Protein AF-A0A7W7SFK6-F1 (afdb_monomer_lite)

Sequence (185 aa):
MPTTAVPAGRRVRITAGEHEGRLGTVLGGPEGSCTVRVDDDPAGKPLPYQAHEFTAAEPNALLVGPNGTARPVNLPVGRPQRQAAASQTLEGEVEYVGLAACVHGVSVLSLAVLRHGADRPVNDYASLLAEVLPGGPALDLRGPVLFFGAADDDGWPTDLDAGRRQIIERFVGVLRTEFSDPLRP

Structure (mmCIF, N/CA/C/O backbone):
data_AF-A0A7W7SFK6-F1
#
_entry.id   AF-A0A7W7SFK6-F1
#
loop_
_atom_site.group_PDB
_atom_site.id
_atom_site.type_symbol
_atom_site.label_atom_id
_atom_site.label_alt_id
_atom_site.label_comp_id
_atom_site.label_asym_id
_atom_site.label_entity_id
_atom_site.label_seq_id
_atom_site.pdbx_PDB_ins_code
_atom_site.Cartn_x
_atom_site.Cartn_y
_atom_site.Cartn_z
_atom_site.occupancy
_atom_site.B_iso_or_equiv
_atom_site.auth_seq_id
_atom_site.auth_comp_id
_atom_site.auth_asym_id
_atom_site.auth_atom_id
_atom_site.pdbx_PDB_model_num
ATOM 1 N N . MET A 1 1 ? 11.982 23.484 -23.465 1.00 37.06 1 MET A N 1
ATOM 2 C CA . MET A 1 1 ? 11.099 22.301 -23.558 1.00 37.06 1 MET A CA 1
ATOM 3 C C . MET A 1 1 ? 10.864 21.822 -22.137 1.00 37.06 1 MET A C 1
ATOM 5 O O . MET A 1 1 ? 11.859 21.737 -21.427 1.00 37.06 1 MET A O 1
ATOM 9 N N . PRO A 1 2 ? 9.623 21.622 -21.663 1.00 33.53 2 PRO A N 1
ATOM 10 C CA . PRO A 1 2 ? 9.417 21.188 -20.290 1.00 33.53 2 PRO A CA 1
ATOM 11 C C . PRO A 1 2 ? 9.935 19.755 -20.171 1.00 33.53 2 PRO A C 1
ATOM 13 O O . PRO A 1 2 ? 9.420 18.839 -20.808 1.00 33.53 2 PRO A O 1
ATOM 16 N N . THR A 1 3 ? 11.003 19.582 -19.405 1.00 41.41 3 THR A N 1
ATOM 17 C CA . THR A 1 3 ? 11.513 18.285 -18.983 1.00 41.41 3 THR A CA 1
ATOM 18 C C . THR A 1 3 ? 10.390 17.595 -18.218 1.00 41.41 3 THR A C 1
ATOM 20 O O . THR A 1 3 ? 10.041 17.996 -17.110 1.00 41.41 3 THR A O 1
ATOM 23 N N . THR A 1 4 ? 9.788 16.568 -18.816 1.00 49.28 4 THR A N 1
ATOM 24 C CA . THR A 1 4 ? 8.894 15.620 -18.143 1.00 49.28 4 THR A CA 1
ATOM 25 C C . THR A 1 4 ? 9.724 14.764 -17.191 1.00 49.28 4 THR A C 1
ATOM 27 O O . THR A 1 4 ? 9.915 13.571 -17.416 1.00 49.28 4 THR A O 1
ATOM 30 N N . ALA A 1 5 ? 10.292 15.393 -16.162 1.00 59.16 5 ALA A N 1
ATOM 31 C CA . ALA A 1 5 ? 10.976 14.707 -15.085 1.00 59.16 5 ALA A CA 1
ATOM 32 C C . ALA A 1 5 ? 9.921 13.885 -14.349 1.00 59.16 5 ALA A C 1
ATOM 34 O O . ALA A 1 5 ? 9.084 14.409 -13.611 1.00 59.16 5 ALA A O 1
ATOM 35 N N . VAL A 1 6 ? 9.901 12.589 -14.631 1.00 68.94 6 VAL A N 1
ATOM 36 C CA . VAL A 1 6 ? 9.059 11.666 -13.893 1.00 68.94 6 VAL A CA 1
ATOM 37 C C . VAL A 1 6 ? 9.682 11.492 -12.509 1.00 68.94 6 VAL A C 1
ATOM 39 O O . VAL A 1 6 ? 10.875 11.204 -12.434 1.00 68.94 6 VAL A O 1
ATOM 42 N N . PRO A 1 7 ? 8.924 11.695 -11.414 1.00 72.62 7 PRO A N 1
ATOM 43 C CA . PRO A 1 7 ? 9.491 11.601 -10.078 1.00 72.62 7 PRO A CA 1
ATOM 44 C C . PRO A 1 7 ? 10.099 10.217 -9.846 1.00 72.62 7 PRO A C 1
ATOM 46 O O . PRO A 1 7 ? 9.475 9.202 -10.170 1.00 72.62 7 PRO A O 1
ATOM 49 N N . ALA A 1 8 ? 11.291 10.175 -9.252 1.00 78.19 8 ALA A N 1
ATOM 50 C CA . ALA A 1 8 ? 11.858 8.929 -8.755 1.00 78.19 8 ALA A CA 1
ATOM 51 C C . ALA A 1 8 ? 10.884 8.264 -7.766 1.00 78.19 8 ALA A C 1
ATOM 53 O O . ALA A 1 8 ? 10.172 8.943 -7.025 1.00 78.19 8 ALA A O 1
ATOM 54 N N . GLY A 1 9 ? 10.827 6.936 -7.782 1.00 75.88 9 GLY A N 1
ATOM 55 C CA . GLY A 1 9 ? 9.859 6.148 -7.023 1.00 75.88 9 GLY A CA 1
ATOM 56 C C . GLY A 1 9 ? 8.486 6.028 -7.690 1.00 75.88 9 GLY A C 1
ATOM 57 O O . GLY A 1 9 ? 7.652 5.261 -7.212 1.00 75.88 9 GLY A O 1
ATOM 58 N N . ARG A 1 10 ? 8.223 6.724 -8.809 1.00 82.62 10 ARG A N 1
ATOM 59 C CA . ARG A 1 10 ? 6.978 6.516 -9.559 1.00 82.62 10 ARG A CA 1
ATOM 60 C C . ARG A 1 10 ? 6.963 5.117 -10.163 1.00 82.62 10 ARG A C 1
ATOM 62 O O . ARG A 1 10 ? 7.899 4.719 -10.852 1.00 82.62 10 ARG A O 1
ATOM 69 N N . ARG A 1 11 ? 5.849 4.418 -9.977 1.00 85.88 11 ARG A N 1
ATOM 70 C CA . ARG A 1 11 ? 5.601 3.128 -10.608 1.00 85.88 11 ARG A CA 1
ATOM 71 C C . ARG A 1 11 ? 5.002 3.296 -12.004 1.00 85.88 11 ARG A C 1
ATOM 73 O O . ARG A 1 11 ? 4.121 4.136 -12.223 1.00 85.88 11 ARG A O 1
ATOM 80 N N . VAL A 1 12 ? 5.488 2.505 -12.948 1.00 88.50 12 VAL A N 1
ATOM 81 C CA . VAL A 1 12 ? 5.102 2.538 -14.359 1.00 88.50 12 VAL A CA 1
ATOM 82 C C . VAL A 1 12 ? 4.839 1.134 -14.894 1.00 88.50 12 VAL A C 1
ATOM 84 O O . VAL A 1 12 ? 5.407 0.161 -14.407 1.00 88.50 12 VAL A O 1
ATOM 87 N N . ARG A 1 13 ? 3.970 1.032 -15.899 1.00 90.06 13 ARG A N 1
ATOM 88 C CA . ARG A 1 13 ? 3.787 -0.161 -16.725 1.00 90.06 13 ARG A CA 1
ATOM 89 C C . ARG A 1 13 ? 4.510 0.041 -18.045 1.00 90.06 13 ARG A C 1
ATOM 91 O O . ARG A 1 13 ? 4.316 1.067 -18.694 1.00 90.06 13 ARG A O 1
ATOM 98 N N . ILE A 1 14 ? 5.318 -0.935 -18.427 1.00 90.88 14 ILE A N 1
ATOM 99 C CA . ILE A 1 14 ? 6.063 -0.943 -19.684 1.00 90.88 14 ILE A CA 1
ATOM 100 C C . ILE A 1 14 ? 5.100 -1.328 -20.808 1.00 90.88 14 ILE A C 1
ATOM 102 O O . ILE A 1 14 ? 4.352 -2.295 -20.672 1.00 90.88 14 ILE A O 1
ATOM 106 N N . THR A 1 15 ? 5.077 -0.565 -21.897 1.00 92.06 15 THR A N 1
ATOM 107 C CA . THR A 1 15 ? 4.103 -0.734 -22.992 1.00 92.06 15 THR A CA 1
ATOM 108 C C . THR A 1 15 ? 4.731 -1.130 -24.322 1.00 92.06 15 THR A C 1
ATOM 110 O O . THR A 1 15 ? 4.034 -1.149 -25.330 1.00 92.06 15 THR A O 1
ATOM 113 N N . ALA A 1 16 ? 6.035 -1.404 -24.348 1.00 88.00 16 ALA A N 1
ATOM 114 C CA . ALA A 1 16 ? 6.741 -1.822 -25.550 1.00 88.00 16 ALA A CA 1
ATOM 115 C C . ALA A 1 16 ? 7.988 -2.655 -25.217 1.00 88.00 16 ALA A C 1
ATOM 117 O O . ALA A 1 16 ? 8.551 -2.554 -24.125 1.00 88.00 16 ALA A O 1
ATOM 118 N N . GLY A 1 17 ? 8.449 -3.431 -26.201 1.00 88.88 17 GLY A N 1
ATOM 119 C CA . GLY A 1 17 ? 9.702 -4.182 -26.137 1.00 88.88 17 GLY A CA 1
ATOM 120 C C . GLY A 1 17 ? 9.612 -5.481 -25.333 1.00 88.88 17 GLY A C 1
ATOM 121 O O . GLY A 1 17 ? 8.536 -5.987 -25.037 1.00 88.88 17 GLY A O 1
ATOM 122 N N . GLU A 1 18 ? 10.771 -6.033 -24.975 1.00 88.69 18 GLU A N 1
ATOM 123 C CA . GLU A 1 18 ? 10.886 -7.340 -24.302 1.00 88.69 18 GLU A CA 1
ATOM 124 C C . GLU A 1 18 ? 10.182 -7.393 -22.936 1.00 88.69 18 GLU A C 1
ATOM 126 O O . GLU A 1 18 ? 9.733 -8.448 -22.496 1.00 88.69 18 GLU A O 1
ATOM 131 N N . HIS A 1 19 ? 10.055 -6.246 -22.269 1.00 88.69 19 HIS A N 1
ATOM 132 C CA . HIS A 1 19 ? 9.435 -6.144 -20.951 1.00 88.69 19 HIS A CA 1
ATOM 133 C C . HIS A 1 19 ? 7.983 -5.646 -21.004 1.00 88.69 19 HIS A C 1
ATOM 135 O O . HIS A 1 19 ? 7.451 -5.243 -19.970 1.00 88.69 19 HIS A O 1
ATOM 141 N N . GLU A 1 20 ? 7.338 -5.646 -22.177 1.00 90.94 20 GLU A N 1
ATOM 142 C CA . GLU A 1 20 ? 5.949 -5.201 -22.331 1.00 90.94 20 GLU A CA 1
ATOM 143 C C . GLU A 1 20 ? 5.007 -5.894 -21.330 1.00 90.94 20 GLU A C 1
ATOM 145 O O . GLU A 1 20 ? 5.084 -7.095 -21.074 1.00 90.94 20 GLU A O 1
ATOM 150 N N . GLY A 1 21 ? 4.125 -5.104 -20.714 1.00 85.69 21 GLY A N 1
ATOM 151 C CA . GLY A 1 21 ? 3.180 -5.550 -19.693 1.00 85.69 21 GLY A CA 1
ATOM 152 C C . GLY A 1 21 ? 3.760 -5.615 -18.279 1.00 85.69 21 GLY A C 1
ATOM 153 O O . GLY A 1 21 ? 2.988 -5.584 -17.315 1.00 85.69 21 GLY A O 1
ATOM 154 N N . ARG A 1 22 ? 5.091 -5.636 -18.122 1.00 88.50 22 ARG A N 1
ATOM 155 C CA . ARG A 1 22 ? 5.742 -5.680 -16.805 1.00 88.50 22 ARG A CA 1
ATOM 156 C C . ARG A 1 22 ? 5.653 -4.332 -16.098 1.00 88.50 22 ARG A C 1
ATOM 158 O O . ARG A 1 22 ? 5.467 -3.273 -16.707 1.00 88.50 22 ARG A O 1
ATOM 165 N N . LEU A 1 23 ? 5.763 -4.388 -14.776 1.00 89.00 23 LEU A N 1
ATOM 166 C CA . LEU A 1 23 ? 5.776 -3.215 -13.911 1.00 89.00 23 LEU A CA 1
ATOM 167 C C . LEU A 1 23 ? 7.216 -2.852 -13.572 1.00 89.00 23 LEU A C 1
ATOM 169 O O . LEU A 1 23 ? 8.098 -3.709 -13.502 1.00 89.00 23 LEU A O 1
ATOM 173 N N . GLY A 1 24 ? 7.456 -1.564 -13.382 1.00 88.56 24 GLY A N 1
ATOM 174 C CA . GLY A 1 24 ? 8.753 -1.074 -12.970 1.00 88.56 24 GLY A CA 1
ATOM 175 C C . GLY A 1 24 ? 8.659 0.195 -12.150 1.00 88.56 24 GLY A C 1
ATOM 176 O O . GLY A 1 24 ? 7.657 0.913 -12.157 1.00 88.56 24 GLY A O 1
ATOM 177 N N . THR A 1 25 ? 9.749 0.491 -11.463 1.00 87.69 25 THR A N 1
ATOM 178 C CA . THR A 1 25 ? 9.902 1.675 -10.629 1.00 87.69 25 THR A CA 1
ATOM 179 C C . THR A 1 25 ? 10.922 2.613 -11.264 1.00 87.69 25 THR A C 1
ATOM 181 O O . THR A 1 25 ? 12.054 2.217 -11.559 1.00 87.69 25 THR A O 1
ATOM 184 N N . VAL A 1 26 ? 10.529 3.871 -11.475 1.00 87.12 26 VAL A N 1
ATOM 185 C CA . VAL A 1 26 ? 11.407 4.916 -12.007 1.00 87.12 26 VAL A CA 1
ATOM 186 C C . VAL A 1 26 ? 12.481 5.242 -10.976 1.00 87.12 26 VAL A C 1
ATOM 188 O O . VAL A 1 26 ? 12.197 5.661 -9.855 1.00 87.12 26 VAL A O 1
ATOM 191 N N . LEU A 1 27 ? 13.732 5.070 -11.372 1.00 84.56 27 LEU A N 1
ATOM 192 C CA . LEU A 1 27 ? 14.913 5.515 -10.660 1.00 84.56 27 LEU A CA 1
ATOM 193 C C . LEU A 1 27 ? 15.327 6.879 -11.214 1.00 84.56 27 LEU A C 1
ATOM 195 O O . LEU A 1 27 ? 15.476 7.049 -12.428 1.00 84.56 27 LEU A O 1
ATOM 199 N N . GLY A 1 28 ? 15.531 7.845 -10.320 1.00 77.31 28 GLY A N 1
ATOM 200 C CA . GLY A 1 28 ? 16.185 9.100 -10.681 1.00 77.31 28 GLY A CA 1
ATOM 201 C C . GLY A 1 28 ? 17.668 8.869 -10.973 1.00 77.31 28 GLY A C 1
ATOM 202 O O . GLY A 1 28 ? 18.288 7.974 -10.399 1.00 77.31 28 GLY A O 1
ATOM 203 N N . GLY A 1 29 ? 18.232 9.678 -11.860 1.00 71.44 29 GLY A N 1
ATOM 204 C CA . GLY A 1 29 ? 19.641 9.651 -12.233 1.00 71.44 29 GLY A CA 1
ATOM 205 C C . GLY A 1 29 ? 20.257 11.052 -12.273 1.00 71.44 29 GLY A C 1
ATOM 206 O O . GLY A 1 29 ? 19.544 12.060 -12.178 1.00 71.44 29 GLY A O 1
ATOM 207 N N . PRO A 1 30 ? 21.594 11.135 -12.389 1.00 67.25 30 PRO A N 1
ATOM 208 C CA . PRO A 1 30 ? 22.284 12.406 -12.561 1.00 67.25 30 PRO A CA 1
ATOM 209 C C . PRO A 1 30 ? 21.768 13.133 -13.810 1.00 67.25 30 PRO A C 1
ATOM 211 O O . PRO A 1 30 ? 21.368 12.508 -14.797 1.00 67.25 30 PRO A O 1
ATOM 214 N N . GLU A 1 31 ? 21.742 14.465 -13.735 1.00 68.44 31 GLU A N 1
ATOM 215 C CA . GLU A 1 31 ? 21.375 15.360 -14.846 1.00 68.44 31 GLU A CA 1
ATOM 216 C C . GLU A 1 31 ? 19.955 15.147 -15.412 1.00 68.44 31 GLU A C 1
ATOM 218 O O . GLU A 1 31 ? 19.661 15.508 -16.548 1.00 68.44 31 GLU A O 1
ATOM 223 N N . GLY A 1 32 ? 19.041 14.578 -14.617 1.00 67.50 32 GLY A N 1
ATOM 224 C CA . GLY A 1 32 ? 17.647 14.367 -15.025 1.00 67.50 32 GLY A CA 1
ATOM 225 C C . GLY A 1 32 ? 17.428 13.136 -15.907 1.00 67.50 32 GLY A C 1
ATOM 226 O O . GLY A 1 32 ? 16.307 12.911 -16.368 1.00 67.50 32 GLY A O 1
ATOM 227 N N . SER A 1 33 ? 18.464 12.314 -16.109 1.00 79.25 33 SER A N 1
ATOM 228 C CA . SER A 1 33 ? 18.292 10.976 -16.673 1.00 79.25 33 SER A CA 1
ATOM 229 C C . SER A 1 33 ? 17.422 10.130 -15.740 1.00 79.25 33 SER A C 1
ATOM 231 O O . SER A 1 33 ? 17.546 10.195 -14.519 1.00 79.25 33 SER A O 1
ATOM 233 N N . CYS A 1 34 ? 16.500 9.358 -16.308 1.00 84.94 34 CYS A N 1
ATOM 234 C CA . CYS A 1 34 ? 15.673 8.421 -15.557 1.00 84.94 34 CYS A CA 1
ATOM 235 C C . CYS A 1 34 ? 15.912 7.018 -16.107 1.00 84.94 34 CYS A C 1
ATOM 237 O O . CYS A 1 34 ? 16.059 6.825 -17.316 1.00 84.94 34 CYS A O 1
ATOM 239 N N . THR A 1 35 ? 15.943 6.035 -15.218 1.00 89.81 35 THR A N 1
ATOM 240 C CA . THR A 1 35 ? 15.930 4.620 -15.601 1.00 89.81 35 THR A CA 1
ATOM 241 C C . THR A 1 35 ? 14.761 3.928 -14.924 1.00 89.81 35 THR A C 1
ATOM 243 O O . THR A 1 35 ? 14.169 4.475 -14.000 1.00 89.81 35 THR A O 1
ATOM 246 N N . VAL A 1 36 ? 14.385 2.745 -15.382 1.00 88.19 36 VAL A N 1
ATOM 247 C CA . VAL A 1 36 ? 13.327 1.940 -14.776 1.00 88.19 36 VAL A CA 1
ATOM 248 C C . VAL A 1 36 ? 13.930 0.635 -14.313 1.00 88.19 36 VAL A C 1
ATOM 250 O O . VAL A 1 36 ? 14.533 -0.092 -15.102 1.00 88.19 36 VAL A O 1
ATOM 253 N N . ARG A 1 37 ? 13.774 0.330 -13.024 1.00 90.38 37 ARG A N 1
ATOM 254 C CA . ARG A 1 37 ? 14.011 -1.023 -12.528 1.00 90.38 37 ARG A CA 1
ATOM 255 C C . ARG A 1 37 ? 12.741 -1.825 -12.735 1.00 90.38 37 ARG A C 1
ATOM 257 O O . ARG A 1 37 ? 11.686 -1.397 -12.281 1.00 90.38 37 ARG A O 1
ATOM 264 N N . VAL A 1 38 ? 12.853 -2.960 -13.404 1.00 88.94 38 VAL A N 1
ATOM 265 C CA . VAL A 1 38 ? 11.746 -3.898 -13.560 1.00 88.94 38 VAL A CA 1
ATOM 266 C C . VAL A 1 38 ? 11.483 -4.578 -12.212 1.00 88.94 38 VAL A C 1
ATOM 268 O O . VAL A 1 38 ? 12.412 -5.045 -11.557 1.00 88.94 38 VAL A O 1
ATOM 271 N N . ASP A 1 39 ? 10.230 -4.559 -11.765 1.00 83.56 39 ASP A N 1
ATOM 272 C CA . ASP A 1 39 ? 9.852 -4.880 -10.385 1.00 83.56 39 ASP A CA 1
ATOM 273 C C . ASP A 1 39 ? 10.097 -6.364 -10.029 1.00 83.56 39 ASP A C 1
ATOM 275 O O . ASP A 1 39 ? 10.522 -6.668 -8.915 1.00 83.56 39 ASP A O 1
ATOM 279 N N . ASP A 1 40 ? 9.867 -7.274 -10.979 1.00 79.38 40 ASP A N 1
ATOM 280 C CA . ASP A 1 40 ? 10.072 -8.728 -10.866 1.00 79.38 40 ASP A CA 1
ATOM 281 C C . ASP A 1 40 ? 11.482 -9.186 -11.299 1.00 79.38 40 ASP A C 1
ATOM 283 O O . ASP A 1 40 ? 11.794 -10.371 -11.236 1.00 79.38 40 ASP A O 1
ATOM 287 N N . ASP A 1 41 ? 12.356 -8.254 -11.698 1.00 83.38 41 ASP A N 1
ATOM 288 C CA . ASP A 1 41 ? 13.781 -8.507 -11.948 1.00 83.38 41 ASP A CA 1
ATOM 289 C C . ASP A 1 41 ? 14.663 -7.405 -11.323 1.00 83.38 41 ASP A C 1
ATOM 291 O O . ASP A 1 41 ? 15.231 -6.547 -12.012 1.00 83.38 41 ASP A O 1
ATOM 295 N N . PRO A 1 42 ? 14.796 -7.399 -9.982 1.00 74.50 42 PRO A N 1
ATOM 296 C CA . PRO A 1 42 ? 15.561 -6.376 -9.278 1.00 74.50 42 PRO A CA 1
ATOM 297 C C . PRO A 1 42 ? 17.077 -6.485 -9.512 1.00 74.50 42 PRO A C 1
ATOM 299 O O . PRO A 1 42 ? 17.794 -5.516 -9.255 1.00 74.50 42 PRO A O 1
ATOM 302 N N . ALA A 1 43 ? 17.578 -7.632 -9.984 1.00 81.56 43 ALA A N 1
ATOM 303 C CA . ALA A 1 43 ? 18.993 -7.841 -10.290 1.00 81.56 43 ALA A CA 1
ATOM 304 C C . ALA A 1 43 ? 19.352 -7.407 -11.724 1.00 81.56 43 ALA A C 1
ATOM 306 O O . ALA A 1 43 ? 20.481 -6.971 -11.961 1.00 81.56 43 ALA A O 1
ATOM 307 N N . GLY A 1 44 ? 18.396 -7.462 -12.656 1.00 83.94 44 GLY A N 1
ATOM 308 C CA . GLY A 1 44 ? 18.561 -7.063 -14.051 1.00 83.94 44 GLY A CA 1
ATOM 309 C C . GLY A 1 44 ? 18.890 -5.584 -14.234 1.00 83.94 44 GLY A C 1
ATOM 310 O O . GLY A 1 44 ? 18.503 -4.734 -13.436 1.00 83.94 44 GLY A O 1
ATOM 311 N N . LYS A 1 45 ? 19.634 -5.245 -15.291 1.00 88.56 45 LYS A N 1
ATOM 312 C CA . LYS A 1 45 ? 20.088 -3.870 -15.556 1.00 88.56 45 LYS A CA 1
ATOM 313 C C . LYS A 1 45 ? 18.889 -2.906 -15.694 1.00 88.56 45 LYS A C 1
ATOM 315 O O . LYS A 1 45 ? 17.964 -3.225 -16.435 1.00 88.56 45 LYS A O 1
ATOM 320 N N . PRO A 1 46 ? 18.908 -1.713 -15.058 1.00 89.19 46 PRO A N 1
ATOM 321 C CA . PRO A 1 46 ? 17.871 -0.706 -15.271 1.00 89.19 46 PRO A CA 1
ATOM 322 C C . PRO A 1 46 ? 17.707 -0.344 -16.748 1.00 89.19 46 PRO A C 1
ATOM 324 O O . PRO A 1 46 ? 18.695 -0.124 -17.456 1.00 89.19 46 PRO A O 1
ATOM 327 N N . LEU A 1 47 ? 16.457 -0.234 -17.184 1.00 89.19 47 LEU A N 1
ATOM 328 C CA . LEU A 1 47 ? 16.091 0.167 -18.536 1.00 89.19 47 LEU A CA 1
ATOM 329 C C . LEU A 1 47 ? 16.161 1.693 -18.667 1.00 89.19 47 LEU A C 1
ATOM 331 O O . LEU A 1 47 ? 15.790 2.393 -17.723 1.00 89.19 47 LEU A O 1
ATOM 335 N N . PRO A 1 48 ? 16.604 2.250 -19.802 1.00 89.12 48 PRO A N 1
ATOM 336 C CA . PRO A 1 48 ? 16.489 3.686 -20.038 1.00 89.12 48 PRO A CA 1
ATOM 337 C C . PRO A 1 48 ? 15.009 4.102 -20.069 1.00 89.12 48 PRO A C 1
ATOM 339 O O . PRO A 1 48 ? 14.191 3.448 -20.710 1.00 89.12 48 PRO A O 1
ATOM 342 N N . TYR A 1 49 ? 14.650 5.185 -19.375 1.00 83.06 49 TYR A N 1
ATOM 343 C CA . TYR A 1 49 ? 13.274 5.685 -19.382 1.00 83.06 49 TYR A CA 1
ATOM 344 C C . TYR A 1 49 ? 12.989 6.484 -20.662 1.00 83.06 49 TYR A C 1
ATOM 346 O O . TYR A 1 49 ? 13.597 7.529 -20.896 1.00 83.06 49 TYR A O 1
ATOM 354 N N . GLN A 1 50 ? 12.008 6.039 -21.446 1.00 86.56 50 GLN A N 1
ATOM 355 C CA . GLN A 1 50 ? 11.488 6.737 -22.622 1.00 86.56 50 GLN A CA 1
ATOM 356 C C . GLN A 1 50 ? 9.981 6.925 -22.480 1.00 86.56 50 GLN A C 1
ATOM 358 O O . GLN A 1 50 ? 9.231 5.975 -22.622 1.00 86.56 50 GLN A O 1
ATOM 363 N N . ALA A 1 51 ? 9.503 8.144 -22.221 1.00 82.12 51 ALA A N 1
ATOM 364 C CA . ALA A 1 51 ? 8.126 8.386 -21.763 1.00 82.12 51 ALA A CA 1
ATOM 365 C C . ALA A 1 51 ? 6.986 7.751 -22.597 1.00 82.12 51 ALA A C 1
ATOM 367 O O . ALA A 1 51 ? 5.912 7.537 -22.053 1.00 82.12 51 ALA A O 1
ATOM 368 N N . HIS A 1 52 ? 7.195 7.464 -23.885 1.00 83.75 52 HIS A N 1
ATOM 369 C CA . HIS A 1 52 ? 6.204 6.820 -24.757 1.00 83.75 52 HIS A CA 1
ATOM 370 C C . HIS A 1 52 ? 6.157 5.284 -24.630 1.00 83.75 52 HIS A C 1
ATOM 372 O O . HIS A 1 52 ? 5.210 4.664 -25.102 1.00 83.75 52 HIS A O 1
ATOM 378 N N . GLU A 1 53 ? 7.152 4.677 -23.982 1.00 87.69 53 GLU A N 1
ATOM 379 C CA . GLU A 1 53 ? 7.250 3.237 -23.706 1.00 87.69 53 GLU A CA 1
ATOM 380 C C . GLU A 1 53 ? 6.741 2.879 -22.297 1.00 87.69 53 GLU A C 1
ATOM 382 O O . GLU A 1 53 ? 6.801 1.719 -21.885 1.00 87.69 53 GLU A O 1
ATOM 387 N N . PHE A 1 54 ? 6.252 3.867 -21.534 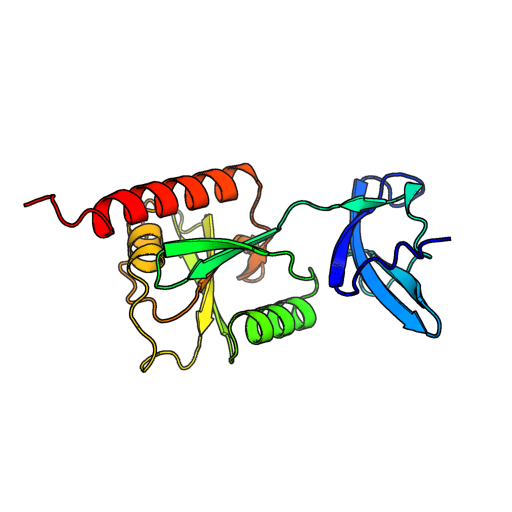1.00 86.75 54 PHE A N 1
ATOM 388 C CA . PHE A 1 54 ? 5.794 3.683 -20.160 1.00 86.75 54 PHE A CA 1
ATOM 389 C C . PHE A 1 54 ? 4.479 4.419 -19.905 1.00 86.75 54 PHE A C 1
ATOM 391 O O . PHE A 1 54 ? 4.304 5.585 -20.253 1.00 86.75 54 PHE A O 1
ATOM 398 N N . THR A 1 55 ? 3.567 3.764 -19.197 1.00 87.25 55 THR A N 1
ATOM 399 C CA . THR A 1 55 ? 2.340 4.371 -18.665 1.00 87.25 55 THR A CA 1
ATOM 400 C C . THR A 1 55 ? 2.369 4.358 -17.143 1.00 87.25 55 THR A C 1
ATOM 402 O O . THR A 1 55 ? 3.129 3.613 -16.531 1.00 87.25 55 THR A O 1
ATOM 405 N N . ALA A 1 56 ? 1.578 5.212 -16.492 1.00 84.81 56 ALA A N 1
ATOM 406 C CA . ALA A 1 56 ? 1.491 5.193 -15.034 1.00 84.81 56 ALA A CA 1
ATOM 407 C C . ALA A 1 56 ? 0.908 3.853 -14.561 1.00 84.81 56 ALA A C 1
ATOM 409 O O . ALA A 1 56 ? -0.142 3.441 -15.051 1.00 84.81 56 ALA A O 1
ATOM 410 N N . ALA A 1 57 ? 1.570 3.195 -13.609 1.00 84.50 57 ALA A N 1
ATOM 411 C CA . ALA A 1 57 ? 0.989 2.025 -12.968 1.00 84.50 57 ALA A CA 1
ATOM 412 C C . ALA A 1 57 ? -0.102 2.452 -11.983 1.00 84.50 57 ALA A C 1
ATOM 414 O O . ALA A 1 57 ? -0.056 3.543 -11.399 1.00 84.50 57 ALA A O 1
ATOM 415 N N . GLU A 1 58 ? -1.077 1.570 -11.795 1.00 85.69 58 GLU A N 1
ATOM 416 C CA . GLU A 1 58 ? -2.101 1.767 -10.782 1.00 85.69 58 GLU A CA 1
ATOM 417 C C . GLU A 1 58 ? -1.493 1.704 -9.369 1.00 85.69 58 GLU A C 1
ATOM 419 O O . GLU A 1 58 ? -0.556 0.929 -9.143 1.00 85.69 58 GLU A O 1
ATOM 424 N N . PRO A 1 59 ? -2.026 2.497 -8.419 1.00 89.62 59 PRO A N 1
ATOM 425 C CA . PRO A 1 59 ? -1.648 2.428 -7.012 1.00 89.62 59 PRO A CA 1
ATOM 426 C C . PRO A 1 59 ? -1.787 1.017 -6.452 1.00 89.62 59 PRO A C 1
ATOM 428 O O . PRO A 1 59 ? -2.837 0.399 -6.612 1.00 89.62 59 PRO A O 1
ATOM 431 N N . ASN A 1 60 ? -0.751 0.545 -5.760 1.00 90.38 60 ASN A N 1
ATOM 432 C CA . ASN A 1 60 ? -0.690 -0.801 -5.188 1.00 90.38 60 ASN A CA 1
ATOM 433 C C . ASN A 1 60 ? -0.855 -0.848 -3.667 1.00 90.38 60 ASN A C 1
ATOM 435 O O . ASN A 1 60 ? -0.731 -1.918 -3.069 1.00 90.38 60 ASN A O 1
ATOM 439 N N . ALA A 1 61 ? -1.116 0.297 -3.047 1.00 94.69 61 ALA A N 1
ATOM 440 C CA . ALA A 1 61 ? -1.474 0.409 -1.647 1.00 94.69 61 ALA A CA 1
ATOM 441 C C . ALA A 1 61 ? -2.491 1.539 -1.449 1.00 94.69 61 ALA A C 1
ATOM 443 O O . ALA A 1 61 ? -2.587 2.467 -2.262 1.00 94.69 61 ALA A O 1
ATOM 444 N N . LEU A 1 62 ? -3.229 1.490 -0.343 1.00 96.44 62 LEU A N 1
ATOM 445 C CA . LEU A 1 62 ? -4.114 2.573 0.080 1.00 96.44 62 LEU A CA 1
ATOM 446 C C . LEU A 1 62 ? -3.744 3.032 1.489 1.00 96.44 62 LEU A C 1
ATOM 448 O O . LEU A 1 62 ? -3.789 2.247 2.429 1.00 96.44 62 LEU A O 1
ATOM 452 N N . LEU A 1 63 ? -3.402 4.309 1.638 1.00 97.12 63 LEU A N 1
ATOM 453 C CA . LEU A 1 63 ? -3.172 4.946 2.929 1.00 97.12 63 LEU A CA 1
ATOM 454 C C . LEU A 1 63 ? -4.503 5.414 3.510 1.00 97.12 63 LEU A C 1
ATOM 456 O O . LEU A 1 63 ? -5.160 6.265 2.910 1.00 97.12 63 LEU A O 1
ATOM 460 N N . VAL A 1 64 ? -4.864 4.903 4.682 1.00 96.69 64 VAL A N 1
ATOM 461 C CA . VAL A 1 64 ? -6.039 5.328 5.446 1.00 96.69 64 VAL A CA 1
ATOM 462 C C . VAL A 1 64 ? -5.575 6.069 6.694 1.00 96.69 64 VAL A C 1
ATOM 464 O O . VAL A 1 64 ? -4.914 5.500 7.563 1.00 96.69 64 VAL A O 1
ATOM 467 N N . GLY A 1 65 ? -5.895 7.358 6.771 1.00 95.19 65 GLY A N 1
ATOM 468 C CA . GLY A 1 65 ? -5.583 8.207 7.916 1.00 95.19 65 GLY A CA 1
ATOM 469 C C . GLY A 1 65 ? -6.664 8.160 9.004 1.00 95.19 65 GLY A C 1
ATOM 470 O O . GLY A 1 65 ? -7.828 7.906 8.695 1.00 95.19 65 GLY A O 1
ATOM 471 N N . PRO A 1 66 ? -6.320 8.509 10.259 1.00 93.69 66 PRO A N 1
ATOM 472 C CA . PRO A 1 66 ? -7.265 8.525 11.384 1.00 93.69 66 PRO A CA 1
ATOM 473 C C . PRO A 1 66 ? -8.385 9.568 11.234 1.00 93.69 66 PRO A C 1
ATOM 475 O O . PRO A 1 66 ? -9.383 9.530 11.937 1.00 93.69 66 PRO A O 1
ATOM 478 N N . ASN A 1 67 ? -8.251 10.497 10.289 1.00 90.69 67 ASN A N 1
ATOM 479 C CA . ASN A 1 67 ? -9.269 11.482 9.928 1.00 90.69 67 ASN A CA 1
ATOM 480 C C . ASN A 1 67 ? -10.212 11.009 8.799 1.00 90.69 67 ASN A C 1
ATOM 482 O O . ASN A 1 67 ? -10.913 11.830 8.208 1.00 90.69 67 ASN A O 1
ATOM 486 N N . GLY A 1 68 ? -10.173 9.728 8.422 1.00 88.19 68 GLY A N 1
ATOM 487 C CA . GLY A 1 68 ? -11.002 9.180 7.344 1.00 88.19 68 GLY A CA 1
ATOM 488 C C . GLY A 1 68 ? -10.552 9.600 5.944 1.00 88.19 68 GLY A C 1
ATOM 489 O O . GLY A 1 68 ? -11.321 9.523 4.983 1.00 88.19 68 GLY A O 1
ATOM 490 N N . THR A 1 69 ? -9.315 10.081 5.793 1.00 92.69 69 THR A N 1
ATOM 491 C CA . THR A 1 69 ? -8.713 10.247 4.465 1.00 92.69 69 THR A CA 1
ATOM 492 C C . THR A 1 69 ? -8.276 8.890 3.927 1.00 92.69 69 THR A C 1
ATOM 494 O O . THR A 1 69 ? -7.639 8.117 4.633 1.00 92.69 69 THR A O 1
ATOM 497 N N . ALA A 1 70 ? -8.602 8.611 2.665 1.00 94.44 70 ALA A N 1
ATOM 498 C CA . ALA A 1 70 ? -8.111 7.457 1.923 1.00 94.44 70 ALA A CA 1
ATOM 499 C C . ALA A 1 70 ? -7.342 7.966 0.702 1.00 94.44 70 ALA A C 1
ATOM 501 O O . ALA A 1 70 ? -7.896 8.696 -0.124 1.00 94.44 70 ALA A O 1
ATOM 502 N N . ARG A 1 71 ? -6.054 7.632 0.604 1.00 94.50 71 ARG A N 1
ATOM 503 C CA . ARG A 1 71 ? -5.171 8.096 -0.469 1.00 94.50 71 ARG A CA 1
ATOM 504 C C . ARG A 1 71 ? -4.460 6.916 -1.127 1.00 94.50 71 ARG A C 1
ATOM 506 O O . ARG A 1 71 ? -3.727 6.207 -0.441 1.00 94.50 71 ARG A O 1
ATOM 513 N N . PRO A 1 72 ? -4.597 6.727 -2.447 1.00 93.44 72 PRO A N 1
ATOM 514 C CA . PRO A 1 72 ? -3.809 5.739 -3.172 1.00 93.44 72 PRO A CA 1
ATOM 515 C C . PRO A 1 72 ? -2.314 6.067 -3.111 1.00 93.44 72 PRO A C 1
ATOM 517 O O . PRO A 1 72 ? -1.918 7.224 -3.282 1.00 93.44 72 PRO A O 1
ATOM 520 N N . VAL A 1 73 ? -1.480 5.051 -2.897 1.00 91.56 73 VAL A N 1
ATOM 521 C CA . VAL A 1 73 ? -0.019 5.178 -2.844 1.00 91.56 73 VAL A CA 1
ATOM 522 C C . VAL A 1 73 ? 0.620 4.120 -3.741 1.00 91.56 73 VAL A C 1
ATOM 524 O O . VAL A 1 73 ? 0.121 3.005 -3.868 1.00 91.56 73 VAL A O 1
ATOM 527 N N . ASN A 1 74 ? 1.726 4.495 -4.381 1.00 88.06 74 ASN A N 1
ATOM 528 C CA . ASN A 1 74 ? 2.599 3.578 -5.101 1.00 88.06 74 ASN A CA 1
ATOM 529 C C . ASN A 1 74 ? 3.822 3.288 -4.237 1.00 88.06 74 ASN A C 1
ATOM 531 O O . ASN A 1 74 ? 4.590 4.205 -3.948 1.00 88.06 74 ASN A O 1
ATOM 535 N N . LEU A 1 75 ? 3.997 2.030 -3.847 1.00 87.31 75 LEU A N 1
ATOM 536 C CA . LEU A 1 75 ? 5.191 1.541 -3.170 1.00 87.31 75 LEU A CA 1
ATOM 537 C C . LEU A 1 75 ? 6.006 0.642 -4.113 1.00 87.31 75 LEU A C 1
ATOM 539 O O . LEU A 1 75 ? 5.422 -0.048 -4.954 1.00 87.31 75 LEU A O 1
ATOM 543 N N . PRO A 1 76 ? 7.343 0.626 -3.977 1.00 81.56 76 PRO A N 1
ATOM 544 C CA . PRO A 1 76 ? 8.207 -0.266 -4.745 1.00 81.56 76 PRO A CA 1
ATOM 545 C C . PRO A 1 76 ? 7.924 -1.739 -4.412 1.00 81.56 76 PRO A C 1
ATOM 547 O O . PRO A 1 76 ? 7.413 -2.061 -3.339 1.00 81.56 76 PRO A O 1
ATOM 550 N N . VAL A 1 77 ? 8.272 -2.647 -5.326 1.00 70.88 77 VAL A N 1
ATOM 551 C CA . VAL A 1 77 ? 7.933 -4.077 -5.198 1.00 70.88 77 VAL A CA 1
ATOM 552 C C . VAL A 1 77 ? 8.949 -4.875 -4.380 1.00 70.88 77 VAL A C 1
ATOM 554 O O . VAL A 1 77 ? 8.554 -5.793 -3.666 1.00 70.88 77 VAL A O 1
ATOM 557 N N . GLY A 1 78 ? 10.231 -4.504 -4.408 1.00 74.38 78 GLY A N 1
ATOM 558 C CA . GLY A 1 78 ? 11.272 -5.219 -3.664 1.00 74.38 78 GLY A CA 1
ATOM 559 C C . GLY A 1 78 ? 11.088 -5.121 -2.147 1.00 74.38 78 GLY A C 1
ATOM 560 O O . GLY A 1 78 ? 10.813 -4.042 -1.637 1.00 74.38 78 GLY A O 1
ATOM 561 N N . ARG A 1 79 ? 11.261 -6.231 -1.414 1.00 80.62 79 ARG A N 1
ATOM 562 C CA . ARG A 1 79 ? 11.004 -6.322 0.042 1.00 80.62 79 ARG A CA 1
ATOM 563 C C . ARG A 1 79 ? 11.658 -5.209 0.876 1.00 80.62 79 ARG A C 1
ATOM 565 O O . ARG A 1 79 ? 10.919 -4.470 1.531 1.00 80.62 79 ARG A O 1
ATOM 572 N N . PRO A 1 80 ? 12.996 -5.023 0.850 1.00 82.69 80 PRO A N 1
ATOM 573 C CA . PRO A 1 80 ? 13.622 -3.984 1.665 1.00 82.69 80 PRO A CA 1
ATOM 574 C C . PRO A 1 80 ? 13.207 -2.580 1.213 1.00 82.69 80 PRO A C 1
ATOM 576 O O . PRO A 1 80 ? 13.016 -1.700 2.047 1.00 82.69 80 PRO A O 1
ATOM 579 N N . GLN A 1 81 ? 12.996 -2.368 -0.090 1.00 82.81 81 GLN A N 1
ATOM 580 C CA . GLN A 1 81 ? 12.536 -1.083 -0.616 1.00 82.81 81 GLN A CA 1
ATOM 581 C C . GLN A 1 81 ? 11.088 -0.791 -0.210 1.00 82.81 81 GLN A C 1
ATOM 583 O O . GLN A 1 81 ? 10.778 0.339 0.155 1.00 82.81 81 GLN A O 1
ATOM 588 N N . ARG A 1 82 ? 10.206 -1.794 -0.250 1.00 88.56 82 ARG A N 1
ATOM 589 C CA . ARG A 1 82 ? 8.795 -1.688 0.127 1.00 88.56 82 ARG A CA 1
ATOM 590 C C . ARG A 1 82 ? 8.675 -1.378 1.605 1.00 88.56 82 ARG A C 1
ATOM 592 O O . ARG A 1 82 ? 7.965 -0.447 1.958 1.00 88.56 82 ARG A O 1
ATOM 599 N N . GLN A 1 83 ? 9.401 -2.105 2.457 1.00 90.62 83 GLN A N 1
ATOM 600 C CA . GLN A 1 83 ? 9.427 -1.832 3.892 1.00 90.62 83 GLN A CA 1
ATOM 601 C C . GLN A 1 83 ? 9.968 -0.433 4.189 1.00 90.62 83 GLN A C 1
ATOM 603 O O . GLN A 1 83 ? 9.323 0.307 4.920 1.00 90.62 83 GLN A O 1
ATOM 608 N N . ALA A 1 84 ? 11.083 -0.026 3.575 1.00 89.56 84 ALA A N 1
ATOM 609 C CA . ALA A 1 84 ? 11.616 1.325 3.749 1.00 89.56 84 ALA A CA 1
ATOM 610 C C . ALA A 1 84 ? 10.622 2.410 3.291 1.00 89.56 84 ALA A C 1
ATOM 612 O O . ALA A 1 84 ? 10.421 3.399 3.994 1.00 89.56 84 ALA A O 1
ATOM 613 N N . ALA A 1 85 ? 9.959 2.211 2.149 1.00 90.31 85 ALA A N 1
ATOM 614 C CA . ALA A 1 85 ? 8.968 3.145 1.622 1.00 90.31 85 ALA A CA 1
ATOM 615 C C . ALA A 1 85 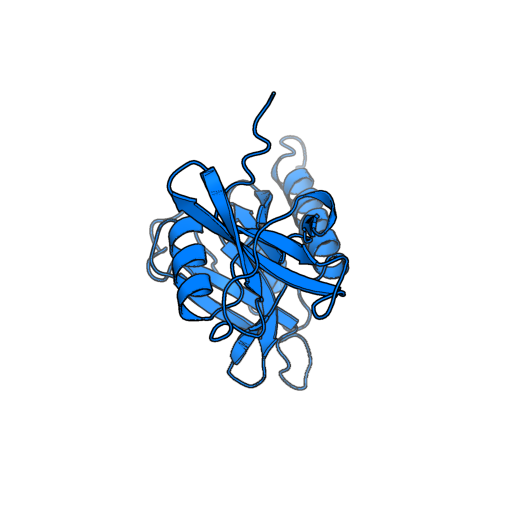? 7.687 3.191 2.473 1.00 90.31 85 ALA A C 1
ATOM 617 O O . ALA A 1 85 ? 7.127 4.269 2.672 1.00 90.31 85 ALA A O 1
ATOM 618 N N . ALA A 1 86 ? 7.234 2.053 3.005 1.00 93.69 86 ALA A N 1
ATOM 619 C CA . ALA A 1 86 ? 6.121 1.989 3.949 1.00 93.69 86 ALA A CA 1
ATOM 620 C C . ALA A 1 86 ? 6.473 2.713 5.256 1.00 93.69 86 ALA A C 1
ATOM 622 O O . ALA A 1 86 ? 5.701 3.564 5.693 1.00 93.69 86 ALA A O 1
ATOM 623 N N . SER A 1 87 ? 7.666 2.471 5.812 1.00 95.25 87 SER A N 1
ATOM 624 C CA . SER A 1 87 ? 8.169 3.181 6.994 1.00 95.25 87 SER A CA 1
ATOM 625 C C . SER A 1 87 ? 8.254 4.687 6.786 1.00 95.25 87 SER A C 1
ATOM 627 O O . SER A 1 87 ? 7.852 5.466 7.646 1.00 95.25 87 SER A O 1
ATOM 629 N N . GLN A 1 88 ? 8.726 5.119 5.616 1.00 94.12 88 GLN A N 1
ATOM 630 C CA . GLN A 1 88 ? 8.750 6.533 5.265 1.00 94.12 88 GLN A CA 1
ATOM 631 C C . GLN A 1 88 ? 7.334 7.111 5.135 1.00 94.12 88 GLN A C 1
ATOM 633 O O . GLN A 1 88 ? 7.078 8.208 5.618 1.00 94.12 88 GLN A O 1
ATOM 638 N N . THR A 1 89 ? 6.413 6.379 4.501 1.00 94.62 89 THR A N 1
ATOM 639 C CA . THR A 1 89 ? 5.025 6.821 4.281 1.00 94.62 89 THR A CA 1
ATOM 640 C C . THR A 1 89 ? 4.238 6.935 5.586 1.00 94.62 89 THR A C 1
ATOM 642 O O . 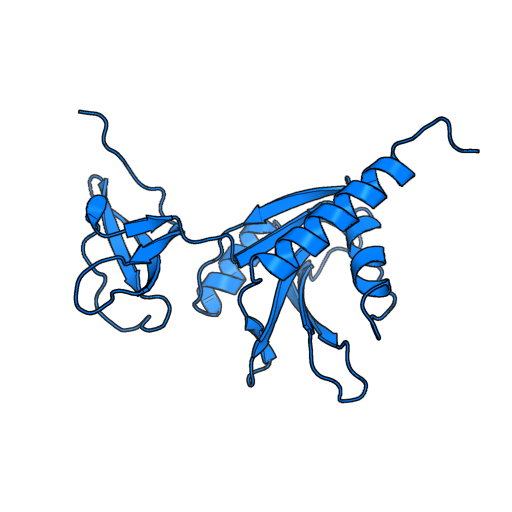THR A 1 89 ? 3.388 7.815 5.702 1.00 94.62 89 THR A O 1
ATOM 645 N N . LEU A 1 90 ? 4.505 6.052 6.550 1.00 94.69 90 LEU A N 1
ATOM 646 C CA . LEU A 1 90 ? 3.863 6.046 7.866 1.00 94.69 90 LEU A CA 1
ATOM 647 C C . LEU A 1 90 ? 4.631 6.858 8.920 1.00 94.69 90 LEU A C 1
ATOM 649 O O . LEU A 1 90 ? 4.141 7.007 10.036 1.00 94.69 90 LEU A O 1
ATOM 653 N N . GLU A 1 91 ? 5.792 7.412 8.561 1.00 93.94 91 GLU A N 1
ATOM 654 C CA . GLU A 1 91 ? 6.660 8.205 9.440 1.00 93.94 91 GLU A CA 1
ATOM 655 C C . GLU A 1 91 ? 7.137 7.431 10.687 1.00 93.94 91 GLU A C 1
ATOM 657 O O . GLU A 1 91 ? 7.160 7.956 11.803 1.00 93.94 91 GLU A O 1
ATOM 662 N N . GLY A 1 92 ? 7.526 6.166 10.510 1.00 93.50 92 GLY A N 1
ATOM 663 C CA . GLY A 1 92 ? 8.043 5.333 11.596 1.00 93.50 92 GLY A CA 1
ATOM 664 C C . GLY A 1 92 ? 8.322 3.892 11.186 1.00 93.50 92 GLY A C 1
ATOM 665 O O . GLY A 1 92 ? 8.118 3.509 10.041 1.00 93.50 92 GLY A O 1
ATOM 666 N N . GLU A 1 93 ? 8.818 3.081 12.120 1.00 94.44 93 GLU A N 1
ATOM 667 C CA . GLU A 1 93 ? 9.022 1.650 11.878 1.00 94.44 93 GLU A CA 1
ATOM 668 C C . GLU A 1 93 ? 7.677 0.933 11.736 1.00 94.44 93 GLU A C 1
ATOM 670 O O . GLU A 1 93 ? 6.764 1.153 12.539 1.00 94.44 93 GLU A O 1
ATOM 675 N N . VAL A 1 94 ? 7.566 0.073 10.722 1.00 94.62 94 VAL A N 1
ATOM 676 C CA . VAL A 1 94 ? 6.317 -0.613 10.385 1.00 94.62 94 VAL A CA 1
ATOM 677 C C . VAL A 1 94 ? 6.391 -2.109 10.623 1.00 94.62 94 VAL A C 1
ATOM 679 O O . VAL A 1 94 ? 7.422 -2.745 10.401 1.00 94.62 94 VAL A O 1
ATOM 682 N N . GLU A 1 95 ? 5.251 -2.658 11.008 1.00 93.00 95 GLU A N 1
ATOM 683 C CA . GLU A 1 95 ? 4.971 -4.084 11.071 1.00 93.00 95 GLU A CA 1
ATOM 684 C C . GLU A 1 95 ? 3.889 -4.431 10.047 1.00 93.00 95 GLU A C 1
ATOM 686 O O . GLU A 1 95 ? 2.970 -3.638 9.816 1.00 93.00 95 GLU A O 1
ATOM 691 N N . TYR A 1 96 ? 4.006 -5.610 9.429 1.00 91.69 96 TYR A N 1
ATOM 692 C CA . TYR A 1 96 ? 2.996 -6.123 8.513 1.00 91.69 96 TYR A CA 1
ATOM 693 C C . TYR A 1 96 ? 2.081 -7.128 9.206 1.00 91.69 96 TYR A C 1
ATOM 695 O O . TYR A 1 96 ? 2.555 -8.098 9.791 1.00 91.69 96 TYR A O 1
ATOM 703 N N . VAL A 1 97 ? 0.771 -6.917 9.092 1.00 88.62 97 VAL A N 1
ATOM 704 C CA . VAL A 1 97 ? -0.260 -7.766 9.699 1.00 88.62 97 VAL A CA 1
ATOM 705 C C . VAL A 1 97 ? -1.147 -8.338 8.599 1.00 88.62 97 VAL A C 1
ATOM 707 O O . VAL A 1 97 ? -1.739 -7.586 7.828 1.00 88.62 97 VAL A O 1
ATOM 710 N N . GLY A 1 98 ? -1.251 -9.663 8.513 1.00 86.25 98 GLY A N 1
ATOM 711 C CA . GLY A 1 98 ? -2.176 -10.330 7.594 1.00 86.25 98 GLY A CA 1
ATOM 712 C C . GLY A 1 98 ? -3.597 -10.373 8.158 1.00 86.25 98 GLY A C 1
ATOM 713 O O . GLY A 1 98 ? -3.797 -10.780 9.301 1.00 86.25 98 GLY A O 1
ATOM 714 N N . LEU A 1 99 ? -4.589 -9.988 7.354 1.00 83.12 99 LEU A N 1
ATOM 715 C CA . LEU A 1 99 ? -6.010 -10.144 7.665 1.00 83.12 99 LEU A CA 1
ATOM 716 C C . LEU A 1 99 ? -6.556 -11.364 6.916 1.00 83.12 99 LEU A C 1
ATOM 718 O O . LEU A 1 99 ? -6.752 -11.327 5.697 1.00 83.12 99 LEU A O 1
ATOM 722 N N . ALA A 1 100 ? -6.785 -12.459 7.640 1.00 71.25 100 ALA A N 1
ATOM 723 C CA . ALA A 1 100 ? -7.414 -13.664 7.102 1.00 71.25 100 ALA A CA 1
ATOM 724 C C . ALA A 1 100 ? -8.917 -13.445 6.909 1.00 71.25 100 ALA A C 1
ATOM 726 O O . ALA A 1 100 ? -9.559 -12.909 7.807 1.00 71.25 100 ALA A O 1
ATOM 727 N N . ALA A 1 101 ? -9.480 -13.875 5.768 1.00 64.25 101 ALA A N 1
ATOM 728 C CA . ALA A 1 101 ? -10.929 -13.759 5.558 1.00 64.25 101 ALA A CA 1
ATOM 729 C C . ALA A 1 101 ? -11.676 -14.985 5.044 1.00 64.25 101 ALA A C 1
ATOM 731 O O . ALA A 1 101 ? -12.847 -14.904 4.672 1.00 64.25 101 ALA A O 1
ATOM 732 N N . CYS A 1 102 ? -11.044 -16.153 5.050 1.00 57.47 102 CYS A N 1
ATOM 733 C CA . CYS A 1 102 ? -11.761 -17.400 4.822 1.00 57.47 102 CYS A CA 1
ATOM 734 C C . CYS A 1 102 ? -11.542 -18.369 5.985 1.00 57.47 102 CYS A C 1
ATOM 736 O O . CYS A 1 102 ? -10.523 -18.314 6.670 1.00 57.47 102 CYS A O 1
ATOM 738 N N . VAL A 1 103 ? -12.478 -19.306 6.173 1.00 62.06 103 VAL A N 1
ATOM 739 C CA . VAL A 1 103 ? -12.367 -20.395 7.167 1.00 62.06 103 VAL A CA 1
ATOM 740 C C . VAL A 1 103 ? -11.130 -21.279 6.965 1.00 62.06 103 VAL A C 1
ATOM 742 O O . VAL A 1 103 ? -10.762 -22.037 7.854 1.00 62.06 103 VAL A O 1
ATOM 745 N N . HIS A 1 104 ? -10.476 -21.169 5.806 1.00 67.38 104 HIS A N 1
ATOM 746 C CA . HIS A 1 104 ? -9.232 -21.862 5.483 1.00 67.38 104 HIS A CA 1
ATOM 747 C C . HIS A 1 104 ? -7.974 -21.065 5.881 1.00 67.38 104 HIS A C 1
ATOM 749 O O . HIS A 1 104 ? -6.871 -21.511 5.590 1.00 67.38 104 HIS A O 1
ATOM 755 N N . GLY A 1 105 ? -8.117 -19.891 6.512 1.00 61.94 105 GLY A N 1
ATOM 756 C CA . GLY A 1 105 ? -6.991 -19.091 7.009 1.00 61.94 105 GLY A CA 1
ATOM 757 C C . GLY A 1 105 ? -6.221 -18.309 5.939 1.00 61.94 105 GLY A C 1
ATOM 758 O O . GLY A 1 105 ? -5.100 -17.885 6.195 1.00 61.94 105 GLY A O 1
ATOM 759 N N . VAL A 1 106 ? -6.789 -18.106 4.745 1.00 68.00 106 VAL A N 1
ATOM 760 C CA . VAL A 1 106 ? -6.125 -17.349 3.670 1.00 68.00 106 VAL A CA 1
ATOM 761 C C . VAL A 1 106 ? -6.272 -15.847 3.920 1.00 68.00 106 VAL A C 1
ATOM 763 O O . VAL A 1 106 ? -7.391 -15.326 4.014 1.00 68.00 106 VAL A O 1
ATOM 766 N N . SER A 1 107 ? -5.132 -15.156 4.002 1.00 67.19 107 SER A N 1
ATOM 767 C CA . SER A 1 107 ? -5.045 -13.693 4.031 1.00 67.19 107 SER A CA 1
ATOM 768 C C . SER A 1 107 ? -5.692 -13.100 2.784 1.00 67.19 107 SER A C 1
ATOM 770 O O . SER A 1 107 ? -5.327 -13.455 1.668 1.00 67.19 107 SER A O 1
ATOM 772 N N . VAL A 1 108 ? -6.645 -12.184 2.946 1.00 76.88 108 VAL A N 1
ATOM 773 C CA . VAL A 1 108 ? -7.256 -11.464 1.810 1.00 76.88 108 VAL A CA 1
ATOM 774 C C . VAL A 1 108 ? -6.693 -10.067 1.627 1.00 76.88 108 VAL A C 1
ATOM 776 O O . VAL A 1 108 ? -6.762 -9.525 0.525 1.00 76.88 108 VAL A O 1
ATOM 779 N N . LEU A 1 109 ? -6.144 -9.503 2.700 1.00 88.00 109 LEU A N 1
ATOM 780 C CA . LEU A 1 109 ? -5.488 -8.209 2.748 1.00 88.00 109 LEU A CA 1
ATOM 781 C C . LEU A 1 109 ? -4.344 -8.287 3.752 1.00 88.00 109 LEU A C 1
ATOM 783 O O . LEU A 1 109 ? -4.384 -9.070 4.701 1.00 88.00 109 LEU A O 1
ATOM 787 N N . SER A 1 110 ? -3.358 -7.432 3.556 1.00 91.12 110 SER A N 1
ATOM 788 C CA . SER A 1 110 ? -2.283 -7.211 4.511 1.00 91.12 110 SER A CA 1
ATOM 789 C C . SER A 1 110 ? -2.238 -5.730 4.860 1.00 91.12 110 SER A C 1
ATOM 791 O O . SER A 1 110 ? -2.533 -4.872 4.027 1.00 91.12 110 SER A O 1
ATOM 793 N N . LEU A 1 111 ? -1.878 -5.419 6.096 1.00 93.69 111 LEU A N 1
ATOM 794 C CA . LEU A 1 111 ? -1.742 -4.061 6.604 1.00 93.69 111 LEU A CA 1
ATOM 795 C C . LEU A 1 111 ? -0.274 -3.762 6.867 1.00 93.69 111 LEU A C 1
ATOM 797 O O . LEU A 1 111 ? 0.429 -4.651 7.331 1.00 93.69 111 LEU A O 1
ATOM 801 N N . ALA A 1 112 ? 0.171 -2.525 6.654 1.00 95.31 112 ALA A N 1
ATOM 802 C CA . ALA A 1 112 ? 1.310 -1.989 7.396 1.00 95.31 112 ALA A CA 1
ATOM 803 C C . ALA A 1 112 ? 0.815 -1.012 8.457 1.00 95.31 112 ALA A C 1
ATOM 805 O O . ALA A 1 112 ? 0.049 -0.091 8.154 1.00 95.31 112 ALA A O 1
ATOM 806 N N . VAL A 1 113 ? 1.291 -1.212 9.680 1.00 95.25 113 VAL A N 1
ATOM 807 C CA . VAL A 1 113 ? 0.963 -0.410 10.861 1.00 95.25 113 VAL A CA 1
ATOM 808 C C . VAL A 1 113 ? 2.247 0.043 11.540 1.00 95.25 113 VAL A C 1
ATOM 810 O O . VAL A 1 113 ? 3.292 -0.583 11.378 1.00 95.25 113 VAL A O 1
ATOM 813 N N . LEU A 1 114 ? 2.191 1.128 12.308 1.00 94.75 114 LEU A N 1
ATOM 814 C CA . LEU A 1 114 ? 3.337 1.568 13.101 1.00 94.75 114 LEU A CA 1
ATOM 815 C C . LEU A 1 114 ? 3.591 0.606 14.266 1.00 94.75 114 LEU A C 1
ATOM 817 O O . LEU A 1 114 ? 2.709 0.392 15.094 1.00 94.75 114 LEU A O 1
ATOM 821 N N . ARG A 1 115 ? 4.828 0.110 14.385 1.00 91.81 115 ARG A N 1
ATOM 822 C CA . ARG A 1 115 ? 5.261 -0.767 15.488 1.00 91.81 115 ARG A CA 1
ATOM 823 C C . ARG A 1 115 ? 5.130 -0.089 16.857 1.00 91.81 115 ARG A C 1
ATOM 825 O O . ARG A 1 115 ? 4.812 -0.722 17.859 1.00 91.81 115 ARG A O 1
ATOM 832 N N . HIS A 1 116 ? 5.358 1.223 16.893 1.00 86.88 116 HIS A N 1
ATOM 833 C CA . HIS A 1 116 ? 5.249 2.062 18.086 1.00 86.88 116 HIS A CA 1
ATOM 834 C C . HIS A 1 116 ? 4.230 3.181 17.848 1.00 86.88 116 HIS A C 1
ATOM 836 O O . HIS A 1 116 ? 4.581 4.338 17.628 1.00 86.88 116 HIS A O 1
ATOM 842 N N . GLY A 1 117 ? 2.949 2.804 17.835 1.00 78.44 117 GLY A N 1
ATOM 843 C CA . GLY A 1 117 ? 1.823 3.703 17.563 1.00 78.44 117 GLY A CA 1
ATOM 844 C C 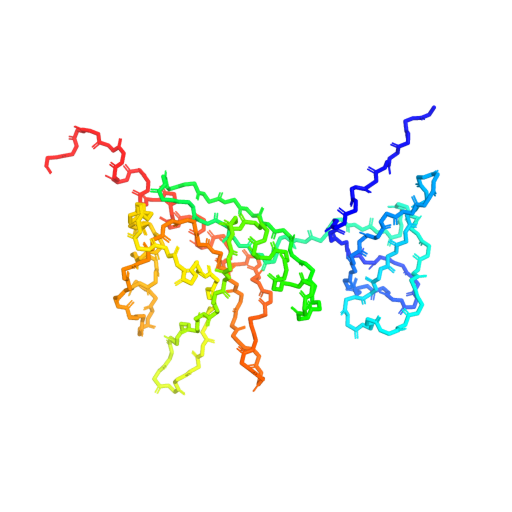. GLY A 1 117 ? 0.918 4.003 18.760 1.00 78.44 117 GLY A C 1
ATOM 845 O O . GLY A 1 117 ? -0.107 4.644 18.564 1.00 78.44 117 GLY A O 1
ATOM 846 N N . ALA A 1 118 ? 1.248 3.553 19.976 1.00 84.00 118 ALA A N 1
ATOM 847 C CA . ALA A 1 118 ? 0.343 3.638 21.133 1.00 84.00 118 ALA A CA 1
ATOM 848 C C . ALA A 1 118 ? -0.142 5.074 21.429 1.00 84.00 118 ALA A C 1
ATOM 850 O O . ALA A 1 118 ? -1.324 5.279 21.706 1.00 84.00 118 ALA A O 1
ATOM 851 N N . ASP A 1 119 ? 0.744 6.061 21.269 1.00 89.00 119 ASP A N 1
ATOM 852 C CA . ASP A 1 119 ? 0.450 7.484 21.496 1.00 89.00 119 ASP A CA 1
ATOM 853 C C . ASP A 1 119 ? -0.258 8.168 20.310 1.00 89.00 119 ASP A C 1
ATOM 855 O O . ASP A 1 119 ? -0.595 9.352 20.369 1.00 89.00 119 ASP A O 1
ATOM 859 N N . ARG A 1 120 ? -0.469 7.457 19.194 1.00 91.44 120 ARG A N 1
ATOM 860 C CA . ARG A 1 120 ? -1.184 7.982 18.025 1.00 91.44 120 ARG A CA 1
ATOM 861 C C . ARG A 1 120 ? -2.702 7.868 18.242 1.00 91.44 120 ARG A C 1
ATOM 863 O O . ARG A 1 120 ? -3.153 6.970 18.957 1.00 91.44 120 ARG A O 1
ATOM 870 N N . PRO A 1 121 ? -3.505 8.752 17.617 1.00 93.50 121 PRO A N 1
ATOM 871 C CA . PRO A 1 121 ? -4.960 8.644 17.674 1.00 93.50 121 PRO A CA 1
ATOM 872 C C . PRO A 1 121 ? -5.429 7.311 17.087 1.00 93.50 121 PRO A C 1
ATOM 874 O O . PRO A 1 121 ? -4.821 6.801 16.141 1.00 93.50 121 PRO A O 1
ATOM 877 N N . VAL A 1 122 ? -6.524 6.781 17.629 1.00 93.19 122 VAL A N 1
ATOM 878 C CA . VAL A 1 122 ? -7.202 5.611 17.063 1.00 93.19 122 VAL A CA 1
ATOM 879 C C . VAL A 1 122 ? -7.661 5.942 15.646 1.00 93.19 122 VAL A C 1
ATOM 881 O O . VAL A 1 122 ? -8.064 7.067 15.344 1.00 93.19 122 VAL A O 1
ATOM 884 N N . ASN A 1 123 ? -7.534 4.970 14.756 1.00 95.25 123 ASN A N 1
ATOM 885 C CA . ASN A 1 123 ? -7.984 5.052 13.382 1.00 95.25 123 ASN A CA 1
ATOM 886 C C . ASN A 1 123 ? -9.234 4.192 13.220 1.00 95.25 123 ASN A C 1
ATOM 888 O O . ASN A 1 123 ? -9.174 3.100 12.656 1.00 95.25 123 ASN A O 1
ATOM 892 N N . ASP A 1 124 ? -10.366 4.704 13.709 1.00 93.44 124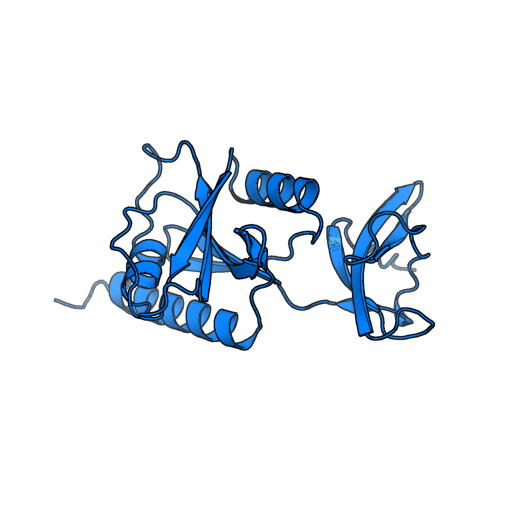 ASP A N 1
ATOM 893 C CA . ASP A 1 124 ? -11.650 3.990 13.702 1.00 93.44 124 ASP A CA 1
ATOM 894 C C . ASP A 1 124 ? -12.033 3.508 12.298 1.00 93.44 124 ASP A C 1
ATOM 896 O O . ASP A 1 124 ? -12.579 2.423 12.130 1.00 93.44 124 ASP A O 1
ATOM 900 N N . TYR A 1 125 ? -11.665 4.268 11.263 1.00 93.62 125 TYR A N 1
ATOM 901 C CA . TYR A 1 125 ? -11.886 3.903 9.866 1.00 93.62 125 TYR A CA 1
ATOM 902 C C . TYR A 1 125 ? -11.143 2.629 9.463 1.00 93.62 125 TYR A C 1
ATOM 904 O O . TYR A 1 125 ? -11.732 1.745 8.843 1.00 93.62 125 TYR A O 1
ATOM 912 N N . ALA A 1 126 ? -9.853 2.536 9.794 1.00 93.62 126 ALA A N 1
ATOM 913 C CA . ALA A 1 126 ? -9.051 1.356 9.493 1.00 93.62 126 ALA A CA 1
ATOM 914 C C . ALA A 1 126 ? -9.448 0.169 10.381 1.00 93.62 126 ALA A C 1
ATOM 916 O O . ALA A 1 126 ? -9.539 -0.948 9.875 1.00 93.62 126 ALA A O 1
ATOM 917 N N . SER A 1 127 ? -9.713 0.412 11.669 1.00 92.94 127 SER A N 1
ATOM 918 C CA . SER A 1 127 ? -10.137 -0.608 12.636 1.00 92.94 127 SER A CA 1
ATOM 919 C C . SER A 1 127 ? -11.463 -1.251 12.230 1.00 92.94 127 SER A C 1
ATOM 921 O O . SER A 1 127 ? -11.539 -2.470 12.105 1.00 92.94 127 SER A O 1
ATOM 923 N N . LEU A 1 128 ? -12.480 -0.440 11.915 1.00 91.31 128 LEU A N 1
ATOM 924 C CA . LEU A 1 128 ? -13.773 -0.935 11.440 1.00 91.31 128 LEU A CA 1
ATOM 925 C C . LEU A 1 128 ? -13.648 -1.628 10.090 1.00 91.31 128 LEU A C 1
ATOM 927 O O . LEU A 1 128 ? -14.289 -2.650 9.875 1.00 91.31 128 LEU A O 1
ATOM 931 N N . LEU A 1 129 ? -12.819 -1.108 9.177 1.00 89.06 129 LEU A N 1
ATOM 932 C CA . LEU A 1 129 ? -12.597 -1.779 7.901 1.00 89.06 129 LEU A CA 1
ATOM 933 C C . LEU A 1 129 ? -11.960 -3.160 8.093 1.00 89.06 129 LEU A C 1
ATOM 935 O O . LEU A 1 129 ? -12.350 -4.091 7.398 1.00 89.06 129 LEU A O 1
ATOM 939 N N . ALA A 1 130 ? -11.020 -3.304 9.029 1.00 88.69 130 ALA A N 1
ATOM 940 C CA . ALA A 1 130 ? -10.445 -4.599 9.373 1.00 88.69 130 ALA A CA 1
ATOM 941 C C . ALA A 1 130 ? -11.490 -5.544 9.987 1.00 88.69 130 ALA A C 1
ATOM 943 O O . ALA A 1 130 ? -11.512 -6.716 9.627 1.00 88.69 130 ALA A O 1
ATOM 944 N N . GLU A 1 131 ? -12.375 -5.030 10.845 1.00 88.00 131 GLU A N 1
ATOM 945 C CA . GLU A 1 131 ? -13.423 -5.799 11.527 1.00 88.00 131 GLU A CA 1
ATOM 946 C C . GLU A 1 131 ? -14.530 -6.295 10.581 1.00 88.00 131 GLU A C 1
ATOM 948 O O . GLU A 1 131 ? -14.998 -7.424 10.717 1.00 88.00 131 GLU A O 1
ATOM 953 N N . VAL A 1 132 ? -14.949 -5.490 9.595 1.00 85.12 132 VAL A N 1
ATOM 954 C CA . VAL A 1 132 ? -16.036 -5.880 8.672 1.00 85.12 132 VAL A CA 1
ATOM 955 C C . VAL A 1 132 ? -15.599 -6.842 7.572 1.00 85.12 132 VAL A C 1
ATOM 957 O O . VAL A 1 132 ? -16.445 -7.374 6.844 1.00 85.12 132 VAL A O 1
ATOM 960 N N . LEU A 1 133 ? -14.293 -7.060 7.402 1.00 79.06 133 LEU A N 1
ATOM 961 C CA . LEU A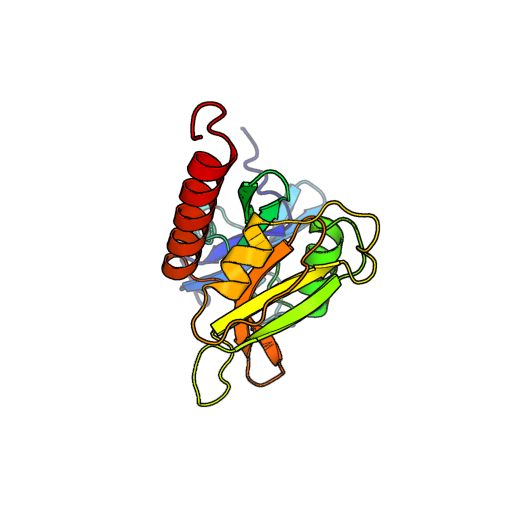 1 133 ? -13.826 -8.121 6.520 1.00 79.06 133 LEU A CA 1
ATOM 962 C C . LEU A 1 133 ? -14.313 -9.456 7.094 1.00 79.06 133 LEU A C 1
ATOM 964 O O . LEU A 1 133 ? -14.251 -9.653 8.307 1.00 79.06 133 LEU A O 1
ATOM 968 N N . PRO A 1 134 ? -14.812 -10.389 6.266 1.00 72.19 134 PRO A N 1
ATOM 969 C CA . PRO A 1 134 ? -15.248 -11.689 6.768 1.00 72.19 134 PRO A CA 1
ATOM 970 C C . PRO A 1 134 ? -14.131 -12.322 7.605 1.00 72.19 134 PRO A C 1
ATOM 972 O O . PRO A 1 134 ? -13.031 -12.432 7.106 1.00 72.19 134 PRO A O 1
ATOM 975 N N . GLY A 1 135 ? -14.351 -12.696 8.866 1.00 70.31 135 GLY A N 1
ATOM 976 C CA . GLY A 1 135 ? -13.279 -13.264 9.709 1.00 70.31 135 GLY A CA 1
ATOM 977 C C . GLY A 1 135 ? -12.198 -12.276 10.181 1.00 70.31 135 GLY A C 1
ATOM 978 O O . GLY A 1 135 ? -11.197 -12.705 10.754 1.00 70.31 135 GLY A O 1
ATOM 979 N N . GLY A 1 136 ? -12.404 -10.976 9.973 1.00 73.38 136 GLY A N 1
ATOM 980 C CA . GLY A 1 136 ? -11.523 -9.916 10.433 1.00 73.38 136 GLY A CA 1
ATOM 981 C C . GLY A 1 136 ? -11.493 -9.802 11.963 1.00 73.38 136 GLY A C 1
ATOM 982 O O . GLY A 1 136 ? -12.548 -9.821 12.601 1.00 73.38 136 GLY A O 1
ATOM 983 N N . PRO A 1 137 ? -10.307 -9.701 12.588 1.00 79.38 137 PRO A N 1
ATOM 984 C CA . PRO A 1 137 ? -10.212 -9.451 14.018 1.00 79.38 137 PRO A CA 1
ATOM 985 C C . PRO A 1 137 ? -10.580 -8.000 14.346 1.00 79.38 137 PRO A C 1
ATOM 987 O O . PRO A 1 137 ? -10.291 -7.083 13.576 1.00 79.38 137 PRO A O 1
ATOM 990 N N . ALA A 1 138 ? -11.135 -7.780 15.538 1.00 84.75 138 ALA A N 1
ATOM 991 C CA . ALA A 1 138 ? -11.198 -6.445 16.118 1.00 84.75 138 ALA A CA 1
ATOM 992 C C . ALA A 1 138 ? -9.769 -5.990 16.458 1.00 84.75 138 ALA A C 1
ATOM 994 O O . ALA A 1 138 ? -9.104 -6.587 17.309 1.00 84.75 138 ALA A O 1
ATOM 995 N N . LEU A 1 139 ? -9.286 -4.958 15.766 1.00 87.06 139 LEU A N 1
ATOM 996 C CA . LEU A 1 139 ? -7.950 -4.394 15.953 1.00 87.06 139 LEU A CA 1
ATOM 997 C C . LEU A 1 139 ? -8.069 -2.943 16.418 1.00 87.06 139 LEU A C 1
ATOM 999 O O . LEU A 1 139 ? -8.763 -2.154 15.786 1.00 87.06 139 LEU A O 1
ATOM 1003 N N . ASP A 1 140 ? -7.349 -2.572 17.479 1.00 90.44 140 ASP A N 1
ATOM 1004 C CA . ASP A 1 140 ? -7.167 -1.165 17.867 1.00 90.44 140 ASP A CA 1
ATOM 1005 C C . ASP A 1 140 ? -6.031 -0.552 17.032 1.00 90.44 140 ASP A C 1
ATOM 1007 O O . ASP A 1 140 ? -4.889 -0.426 17.484 1.00 90.44 140 ASP A O 1
ATOM 1011 N N . LEU A 1 141 ? -6.318 -0.252 15.761 1.00 93.19 141 LEU A N 1
ATOM 1012 C CA . LEU A 1 141 ? -5.343 0.347 14.854 1.00 93.19 141 LEU A CA 1
ATOM 1013 C C . LEU A 1 141 ? -5.167 1.833 15.174 1.00 93.19 141 LEU A C 1
ATOM 1015 O O . LEU A 1 141 ? -6.133 2.592 15.236 1.00 93.19 141 LEU A O 1
ATOM 1019 N N . ARG A 1 142 ? -3.914 2.270 15.334 1.00 93.94 142 ARG A N 1
ATOM 1020 C CA . ARG A 1 142 ? -3.563 3.648 15.705 1.00 93.94 142 ARG A CA 1
ATOM 1021 C C . ARG A 1 142 ? -2.689 4.316 14.656 1.00 93.94 142 ARG A C 1
ATOM 1023 O O . ARG A 1 142 ? -1.768 3.709 14.112 1.00 93.94 142 ARG A O 1
ATOM 1030 N N . GLY A 1 143 ? -2.947 5.600 14.421 1.00 94.94 143 GLY A N 1
ATOM 1031 C CA . GLY A 1 143 ? -2.264 6.392 13.404 1.00 94.94 143 GLY A CA 1
ATOM 1032 C C . GLY A 1 143 ? -2.646 5.999 11.969 1.00 94.94 143 GLY A C 1
ATOM 1033 O O . GLY A 1 143 ? -3.660 5.337 11.745 1.00 94.94 143 GLY A O 1
ATOM 1034 N N . PRO A 1 144 ? -1.886 6.459 10.964 1.00 96.69 144 PRO A N 1
ATOM 1035 C CA . PRO A 1 144 ? -2.112 6.070 9.576 1.00 96.69 144 PRO A CA 1
ATOM 1036 C C . PRO A 1 144 ? -1.811 4.579 9.343 1.00 96.69 144 PRO A C 1
ATOM 1038 O O . PRO A 1 144 ? -0.867 4.035 9.913 1.00 96.69 144 PRO A O 1
ATOM 1041 N N . VAL A 1 145 ? -2.591 3.936 8.471 1.00 96.75 145 VAL A N 1
ATOM 1042 C CA . VAL A 1 145 ? -2.463 2.510 8.115 1.00 96.75 145 VAL A CA 1
ATOM 1043 C C . VAL A 1 145 ? -2.391 2.368 6.598 1.00 96.75 145 VAL A C 1
ATOM 1045 O O . VAL A 1 145 ? -3.147 3.021 5.879 1.00 96.75 145 VAL A O 1
ATOM 1048 N N . LEU A 1 146 ? -1.498 1.516 6.095 1.00 97.00 146 LEU A N 1
ATOM 1049 C CA . LEU A 1 146 ? -1.465 1.148 4.676 1.00 97.00 146 LEU A CA 1
ATOM 1050 C C . LEU A 1 146 ? -2.147 -0.200 4.464 1.00 97.00 146 LEU A C 1
ATOM 1052 O O . LEU A 1 146 ? -1.788 -1.176 5.112 1.00 97.00 146 LEU A O 1
ATOM 1056 N N . PHE A 1 147 ? -3.069 -0.259 3.511 1.00 95.06 147 PHE A N 1
ATOM 1057 C CA . PHE A 1 147 ? -3.695 -1.488 3.036 1.00 95.06 147 PHE A CA 1
ATOM 1058 C C . PHE A 1 147 ? -3.000 -1.988 1.770 1.00 95.06 147 PHE A C 1
ATOM 1060 O O . PHE A 1 147 ? -2.745 -1.212 0.845 1.00 95.06 147 PHE A O 1
ATOM 1067 N N . PHE A 1 148 ? -2.754 -3.292 1.728 1.00 93.94 148 PHE A N 1
ATOM 1068 C CA . PHE A 1 148 ? -2.127 -4.042 0.644 1.00 93.94 148 PHE A CA 1
ATOM 1069 C C . PHE A 1 148 ? -3.015 -5.203 0.201 1.00 93.94 148 PHE A C 1
ATOM 1071 O O . PHE A 1 148 ? -4.011 -5.518 0.854 1.00 93.94 148 PHE A O 1
ATOM 1078 N N . GLY A 1 149 ? -2.625 -5.871 -0.886 1.00 90.88 149 GLY A N 1
ATOM 1079 C CA . GLY A 1 149 ? -3.188 -7.169 -1.245 1.00 90.88 149 GLY A CA 1
ATOM 1080 C C . GLY A 1 149 ? -2.880 -8.244 -0.198 1.00 90.88 149 GLY A C 1
ATOM 1081 O O . GLY A 1 149 ? -2.266 -7.980 0.837 1.00 90.88 149 GLY A O 1
ATOM 1082 N N . ALA A 1 150 ? -3.304 -9.474 -0.482 1.00 88.00 150 ALA A N 1
ATOM 1083 C CA . ALA A 1 150 ? -3.016 -10.641 0.348 1.00 88.00 150 ALA A CA 1
ATOM 1084 C C . ALA A 1 150 ? -1.508 -10.832 0.585 1.00 88.00 150 ALA A C 1
ATOM 1086 O O . ALA A 1 150 ? -0.682 -10.338 -0.183 1.00 88.00 150 ALA A O 1
ATOM 1087 N N . ALA A 1 151 ? -1.142 -11.573 1.627 1.00 86.00 151 ALA A N 1
ATOM 1088 C CA . ALA A 1 151 ? 0.225 -12.058 1.757 1.00 86.00 151 ALA A CA 1
ATOM 1089 C C . ALA A 1 151 ? 0.536 -13.100 0.662 1.00 86.00 151 ALA A C 1
ATOM 1091 O O . ALA A 1 151 ? -0.339 -13.894 0.314 1.00 86.00 151 ALA A O 1
ATOM 1092 N N . ASP A 1 152 ? 1.752 -13.073 0.117 1.00 83.56 152 ASP A N 1
ATOM 1093 C CA . ASP A 1 152 ? 2.302 -14.125 -0.740 1.00 83.56 152 ASP A CA 1
ATOM 1094 C C . ASP A 1 152 ? 2.656 -15.382 0.078 1.00 83.56 152 ASP A C 1
ATOM 1096 O O . ASP A 1 152 ? 2.477 -15.420 1.299 1.00 83.56 152 ASP A O 1
ATOM 1100 N N . ASP A 1 153 ? 3.167 -16.417 -0.593 1.00 80.06 153 ASP A N 1
ATOM 1101 C CA . ASP A 1 153 ? 3.528 -17.698 0.036 1.00 80.06 153 ASP A CA 1
ATOM 1102 C C . ASP A 1 153 ? 4.619 -17.558 1.118 1.00 80.06 153 ASP A C 1
ATOM 1104 O O . ASP A 1 153 ? 4.702 -18.380 2.030 1.00 80.06 153 ASP A O 1
ATOM 1108 N N . ASP A 1 154 ? 5.420 -16.492 1.057 1.00 80.62 154 ASP A N 1
ATOM 1109 C CA . ASP A 1 154 ? 6.465 -16.173 2.033 1.00 80.62 154 ASP A CA 1
ATOM 1110 C C . ASP A 1 154 ? 5.964 -15.229 3.148 1.00 80.62 154 ASP A C 1
ATOM 1112 O O . ASP A 1 154 ? 6.749 -14.776 3.989 1.00 80.62 154 ASP A O 1
ATOM 1116 N N . GLY A 1 155 ? 4.669 -14.898 3.159 1.00 78.38 155 GLY A N 1
ATOM 1117 C CA . GLY A 1 155 ? 4.029 -14.048 4.162 1.00 78.38 155 GLY A CA 1
ATOM 1118 C C . GLY A 1 155 ? 4.141 -12.539 3.910 1.00 78.38 155 GLY A C 1
ATOM 1119 O O . GLY A 1 155 ? 3.722 -11.753 4.761 1.00 78.38 155 GLY A O 1
ATOM 1120 N N . TRP A 1 156 ? 4.681 -12.100 2.770 1.00 85.62 156 TRP A N 1
ATOM 1121 C CA . TRP A 1 156 ? 4.846 -10.681 2.442 1.00 85.62 156 TRP A CA 1
ATOM 1122 C C . TRP A 1 156 ? 3.619 -10.094 1.742 1.00 85.62 156 TRP A C 1
ATOM 1124 O O . TRP A 1 156 ? 3.039 -10.736 0.874 1.00 85.62 156 TRP A O 1
ATOM 1134 N N . PRO A 1 157 ? 3.221 -8.846 2.049 1.00 89.00 157 PRO A N 1
ATOM 1135 C CA . PRO A 1 157 ? 2.114 -8.190 1.359 1.00 89.00 157 PRO A CA 1
ATOM 1136 C C . PRO A 1 157 ? 2.355 -8.074 -0.150 1.00 89.00 157 PRO A C 1
ATOM 1138 O O . PRO A 1 157 ? 3.391 -7.576 -0.601 1.00 89.00 157 PRO A O 1
ATOM 1141 N N . THR A 1 158 ? 1.336 -8.442 -0.920 1.00 88.56 158 THR A N 1
ATOM 1142 C CA . THR A 1 158 ? 1.275 -8.238 -2.370 1.00 88.56 158 THR A CA 1
ATOM 1143 C C . THR A 1 158 ? 0.623 -6.896 -2.724 1.00 88.56 158 THR A C 1
ATOM 1145 O O . THR A 1 158 ? 0.326 -6.058 -1.868 1.00 88.56 158 THR A O 1
ATOM 1148 N N . ASP A 1 159 ? 0.428 -6.649 -4.017 1.00 90.19 159 ASP A N 1
ATOM 1149 C CA . ASP A 1 159 ? -0.215 -5.434 -4.503 1.00 90.19 159 ASP A CA 1
ATOM 1150 C C . ASP A 1 159 ? -1.724 -5.436 -4.237 1.00 90.19 159 ASP A C 1
ATOM 1152 O O . ASP A 1 159 ? -2.419 -6.428 -4.454 1.00 90.19 159 ASP A O 1
ATOM 1156 N N . LEU A 1 160 ? -2.241 -4.286 -3.808 1.00 91.38 160 LEU A N 1
ATOM 1157 C CA . LEU A 1 160 ? -3.675 -4.049 -3.743 1.00 91.38 160 LEU A CA 1
ATOM 1158 C C . LEU A 1 160 ? -4.213 -3.808 -5.158 1.00 91.38 160 LEU A C 1
ATOM 1160 O O . LEU A 1 160 ? -3.863 -2.815 -5.796 1.00 91.38 160 LEU A O 1
ATOM 1164 N N . ASP A 1 161 ? -5.071 -4.702 -5.646 1.00 88.38 161 ASP A N 1
ATOM 1165 C CA . ASP A 1 161 ? -5.716 -4.528 -6.945 1.00 88.38 161 ASP A CA 1
ATOM 1166 C C . ASP A 1 161 ? -6.751 -3.388 -6.936 1.00 88.38 161 ASP A C 1
ATOM 1168 O O . ASP A 1 161 ? -7.286 -2.990 -5.894 1.00 88.38 161 ASP A O 1
ATOM 1172 N N . ALA A 1 162 ? -7.061 -2.860 -8.124 1.00 87.56 162 ALA A N 1
ATOM 1173 C CA . ALA A 1 162 ? -7.976 -1.733 -8.274 1.00 87.56 162 ALA A CA 1
ATOM 1174 C C . ALA A 1 162 ? -9.391 -2.011 -7.750 1.00 87.56 162 ALA A C 1
ATOM 1176 O O . ALA A 1 162 ? -10.013 -1.099 -7.203 1.00 87.56 162 ALA A O 1
ATOM 1177 N N . GLY A 1 163 ? -9.896 -3.240 -7.893 1.00 87.06 163 GLY A N 1
ATOM 1178 C CA . GLY A 1 163 ? -11.233 -3.606 -7.432 1.00 87.06 163 GLY A CA 1
ATOM 1179 C C . GLY A 1 163 ? -11.330 -3.535 -5.911 1.00 87.06 163 GLY A C 1
ATOM 1180 O O . GLY A 1 163 ? -12.195 -2.843 -5.372 1.00 87.06 163 GLY A O 1
ATOM 1181 N N . ARG A 1 164 ? -10.388 -4.177 -5.210 1.00 88.06 164 ARG A N 1
ATOM 1182 C CA . ARG A 1 164 ? -10.299 -4.118 -3.743 1.00 88.06 164 ARG A CA 1
ATOM 1183 C C . ARG A 1 164 ? -10.052 -2.700 -3.246 1.00 88.06 164 ARG A C 1
ATOM 1185 O O . ARG A 1 164 ? -10.723 -2.265 -2.314 1.00 88.06 164 ARG A O 1
ATOM 1192 N N . ARG A 1 165 ? -9.158 -1.946 -3.893 1.00 92.19 165 ARG A N 1
ATOM 1193 C CA . ARG A 1 165 ? -8.902 -0.541 -3.545 1.00 92.19 165 ARG A CA 1
ATOM 1194 C C . ARG A 1 165 ? -10.178 0.302 -3.596 1.00 92.19 165 ARG A C 1
ATOM 1196 O O . ARG A 1 165 ? -10.466 1.001 -2.630 1.00 92.19 165 ARG A O 1
ATOM 1203 N N . GLN A 1 166 ? -10.962 0.199 -4.670 1.00 89.62 166 GLN A N 1
ATOM 1204 C CA . GLN A 1 166 ? -12.217 0.948 -4.817 1.00 89.62 166 GLN A CA 1
ATOM 1205 C C . GLN A 1 166 ? -13.249 0.586 -3.741 1.00 89.62 166 GLN A C 1
ATOM 1207 O O . GLN A 1 166 ? -13.965 1.462 -3.254 1.00 89.62 166 GLN A O 1
ATOM 1212 N N . ILE A 1 167 ? -13.327 -0.691 -3.350 1.00 89.50 167 ILE A N 1
ATOM 1213 C CA . ILE A 1 167 ? -14.213 -1.140 -2.266 1.00 89.50 167 ILE A CA 1
ATOM 1214 C C . ILE A 1 167 ? -13.810 -0.478 -0.943 1.00 89.50 167 ILE A C 1
ATOM 1216 O O . ILE A 1 167 ? -14.666 0.088 -0.262 1.00 89.50 167 ILE A O 1
ATOM 1220 N N . ILE A 1 168 ? -12.516 -0.498 -0.612 1.00 90.94 168 ILE A N 1
ATOM 1221 C CA . ILE A 1 168 ? -11.974 0.103 0.615 1.00 90.94 168 ILE A CA 1
ATOM 1222 C C . ILE A 1 168 ? -12.203 1.623 0.615 1.00 90.94 168 ILE A C 1
ATOM 1224 O O . ILE A 1 168 ? -12.730 2.167 1.582 1.00 90.94 168 ILE A O 1
ATOM 1228 N N . GLU A 1 169 ? -11.891 2.311 -0.487 1.00 92.25 169 GLU A N 1
ATOM 1229 C CA . GLU A 1 169 ? -12.124 3.755 -0.648 1.00 92.25 169 GLU A CA 1
ATOM 1230 C C . GLU A 1 169 ? -13.599 4.126 -0.449 1.00 92.25 169 GLU A C 1
ATOM 1232 O O . GLU A 1 169 ? -13.913 5.080 0.268 1.00 92.25 169 GLU A O 1
ATOM 1237 N N . ARG A 1 170 ? -14.516 3.358 -1.050 1.00 91.62 170 ARG A N 1
ATOM 1238 C CA . ARG A 1 170 ? -15.958 3.575 -0.903 1.00 91.62 170 ARG A CA 1
ATOM 1239 C C . ARG A 1 170 ? -16.409 3.369 0.537 1.00 91.62 170 ARG A C 1
ATOM 1241 O O . ARG A 1 170 ? -17.190 4.176 1.033 1.00 91.62 170 ARG A O 1
ATOM 1248 N N . PHE A 1 171 ? -15.930 2.320 1.200 1.00 91.00 171 PHE A N 1
ATOM 1249 C CA . PHE A 1 171 ? -16.285 2.036 2.587 1.00 91.00 171 PHE A CA 1
ATOM 1250 C C . PHE A 1 171 ? -15.805 3.142 3.531 1.00 91.00 171 PHE A C 1
ATOM 1252 O O . PHE A 1 171 ? -16.607 3.674 4.295 1.00 91.00 171 PHE A O 1
ATOM 1259 N N . VAL A 1 172 ? -14.540 3.565 3.420 1.00 90.94 172 VAL A N 1
ATOM 1260 C CA . VAL A 1 172 ? -14.010 4.700 4.197 1.00 90.94 172 VAL A CA 1
ATOM 1261 C C . VAL A 1 172 ? -14.810 5.974 3.910 1.00 90.94 172 VAL A C 1
ATOM 1263 O O . VAL A 1 172 ? -15.114 6.729 4.829 1.00 90.94 172 VAL A O 1
ATOM 1266 N N . GLY A 1 173 ? -15.212 6.195 2.654 1.00 89.06 173 GLY A N 1
ATOM 1267 C CA . GLY A 1 173 ? -16.088 7.303 2.275 1.00 89.06 173 GLY A CA 1
ATOM 1268 C C . GLY A 1 173 ? -17.444 7.275 2.986 1.00 89.06 173 GLY A C 1
ATOM 1269 O O . GLY A 1 173 ? -17.863 8.306 3.509 1.00 89.06 173 GLY A O 1
ATOM 1270 N N . VAL A 1 174 ? -18.096 6.108 3.050 1.00 89.50 174 VAL A N 1
ATOM 1271 C CA . VAL A 1 174 ? -19.357 5.915 3.789 1.00 89.50 174 VAL A CA 1
ATOM 1272 C C . VAL A 1 174 ? -19.146 6.183 5.275 1.00 89.50 174 VAL A C 1
ATOM 1274 O O . VAL A 1 174 ? -19.843 7.025 5.829 1.00 89.50 174 VAL A O 1
ATOM 1277 N N . LEU A 1 175 ? -18.148 5.552 5.903 1.00 88.81 175 LEU A N 1
ATOM 1278 C CA . LEU A 1 175 ? -17.843 5.771 7.319 1.00 88.81 175 LEU A CA 1
ATOM 1279 C C . LEU A 1 175 ? -17.594 7.246 7.631 1.00 88.81 175 LEU A C 1
ATOM 1281 O O . LEU A 1 175 ? -18.070 7.757 8.637 1.00 88.81 175 LEU A O 1
ATOM 1285 N N . ARG A 1 176 ? -16.876 7.959 6.759 1.00 87.88 176 ARG A N 1
ATOM 1286 C CA . ARG A 1 176 ? -16.616 9.386 6.956 1.00 87.88 176 ARG A CA 1
ATOM 1287 C C . ARG A 1 176 ? -17.901 10.196 6.930 1.00 87.88 176 ARG A C 1
ATOM 1289 O O . ARG A 1 176 ? -18.037 11.099 7.745 1.00 87.88 176 ARG A O 1
ATOM 1296 N N . THR A 1 177 ? -18.830 9.891 6.029 1.00 85.69 177 THR A N 1
ATOM 1297 C CA . THR A 1 177 ? -20.149 10.533 6.022 1.00 85.69 177 THR A CA 1
ATOM 1298 C C . THR A 1 177 ? -20.921 10.235 7.303 1.00 85.69 177 THR A C 1
ATOM 1300 O O . THR A 1 177 ? -21.512 11.149 7.859 1.00 85.69 177 THR A O 1
ATOM 1303 N N . GLU A 1 178 ? -20.876 9.001 7.799 1.00 82.50 178 GLU A N 1
ATOM 1304 C CA . GLU A 1 178 ? -21.583 8.592 9.017 1.00 82.50 178 GLU A CA 1
ATOM 1305 C C . GLU A 1 178 ? -20.997 9.235 10.289 1.00 82.50 178 GLU A C 1
ATOM 1307 O O . GLU A 1 178 ? -21.751 9.692 11.141 1.00 82.50 178 GLU A O 1
ATOM 1312 N N . PHE A 1 179 ? -19.667 9.336 10.402 1.00 76.50 179 PHE A N 1
ATOM 1313 C CA . PHE A 1 179 ? -18.991 9.922 11.570 1.00 76.50 179 PHE A CA 1
ATOM 1314 C C . PHE A 1 179 ? -18.858 11.447 11.533 1.00 76.50 179 PHE A C 1
ATOM 1316 O O . PHE A 1 179 ? -18.681 12.071 12.576 1.00 76.50 179 PHE A O 1
ATOM 1323 N N . SER A 1 180 ? -18.906 12.060 10.347 1.00 68.25 180 SER A N 1
ATOM 1324 C CA . SER A 1 180 ? -18.767 13.517 10.196 1.00 68.25 180 SER A CA 1
ATOM 1325 C C . SER A 1 180 ? -20.107 14.250 10.160 1.00 68.25 180 SER A C 1
ATOM 1327 O O . SER A 1 180 ? -20.094 15.458 9.939 1.00 68.25 180 SER A O 1
ATOM 1329 N N . ASP A 1 181 ? -21.241 13.560 10.318 1.00 54.47 181 ASP A N 1
ATOM 1330 C CA . ASP A 1 181 ? -22.572 14.173 10.320 1.00 54.47 181 ASP A CA 1
ATOM 1331 C C . ASP A 1 181 ? -22.946 14.622 11.747 1.00 54.47 181 ASP A C 1
ATOM 1333 O O . ASP A 1 181 ? -23.335 13.792 12.570 1.00 54.47 181 ASP A O 1
ATOM 1337 N N . PRO A 1 182 ? -22.838 15.923 12.088 1.00 48.72 182 PRO A N 1
ATOM 1338 C CA . PRO A 1 182 ? -23.105 16.412 13.441 1.00 48.72 182 PRO A CA 1
ATOM 1339 C C . PRO A 1 182 ? -24.603 16.406 13.801 1.00 48.72 182 PRO A C 1
ATOM 1341 O O . PRO A 1 182 ? -24.960 16.844 14.893 1.00 48.72 182 PRO A O 1
ATOM 1344 N N . LEU A 1 183 ? -25.483 15.981 12.884 1.00 44.25 183 LEU A N 1
ATOM 1345 C CA . LEU A 1 183 ? -26.942 16.024 13.027 1.00 44.25 183 LEU A CA 1
ATOM 1346 C C . LEU A 1 183 ? -27.605 14.642 13.118 1.00 44.25 183 LEU A C 1
ATOM 1348 O O . LEU A 1 183 ? -28.835 14.573 13.181 1.00 44.25 183 LEU A O 1
ATOM 1352 N N . ARG A 1 184 ? -26.837 13.547 13.146 1.00 41.59 184 ARG A N 1
ATOM 1353 C CA . ARG A 1 184 ? -27.396 12.230 13.476 1.00 41.59 184 ARG A CA 1
ATOM 1354 C C . ARG A 1 184 ? -27.440 12.047 15.001 1.00 41.59 184 ARG A C 1
ATOM 1356 O O . ARG A 1 184 ? -26.434 12.329 15.647 1.00 41.59 184 ARG A O 1
ATOM 1363 N N . PRO A 1 185 ? -28.605 11.671 15.562 1.00 43.34 185 PRO A N 1
ATOM 1364 C CA . PRO A 1 185 ? -28.838 11.606 17.005 1.00 43.34 185 PRO A CA 1
ATOM 1365 C C . PRO A 1 185 ? -28.025 10.519 17.709 1.00 43.34 185 PRO A C 1
ATOM 1367 O O . PRO A 1 185 ? -27.737 9.483 17.067 1.00 43.34 185 PRO A O 1
#

Foldseek 3Di:
DPLPLDDFQFKKAFCDDPRHRFIWTWHADPPSWIWTQGQVCNPDDTHGDDPVRIDGDFQQKWKAFLLLDIDGHHFGNDDVRRQVVLCVVQVHHWDKDFQAADPVRWGFKIKIAHPPFPPAAFNVLVQVVQVPRHNRDRDRGGGMMMIGGTADPVRHGHGDDPVNSVVSSVSSVVVSCVVVPPPDD

Secondary structure (DSSP, 8-state):
-----PPTT-EEEE-SSTTTT-EEEEEE-GGG-EEEEETT-SSSPPEEP-GGGEEEPPP-EEEE-TTS-EEEE---SSHHHHHHHHHHHHTS-EEEEEEE-STT--EEEEEEEETT-TTSPB-HHHHHHHHHSTT------BS-EEEE--B-TTS-B----HHHHHHHHHHHHHHHHHHS-TT--

pLDDT: mean 84.07, std 12.31, range [33.53, 97.12]

Organism: NCBI:txid258050

Radius of gyration: 18.16 Å; chains: 1; bounding box: 51×44×48 Å